Protein AF-A0A2E8WXN9-F1 (afdb_monomer)

pLDDT: mean 93.01, std 8.6, range [53.09, 98.81]

Sequence (218 aa):
MWIVDEKYEKVLYKAIRYTEDDDQKKHPMPYLYMSKAYMGIHNSDDPDLRESFEVDKLKALKNGLKYASKFVKKDKEMEYVPQEQEFIEEIRKETIIAAETEMDNQKYTKAKSYYKYLTSLDKEDPAAYMMFGTVYMTLKARRDADVQWEKAKNLLLDQQARGLTESQLDLLQYAFVKTIETLDQLGDRATAQSWVALGDDFVGGDREYEAVKRSLGL

Solvent-accessible surface area (backbone atoms only — not comparable to full-atom values): 11302 Å² total; per-residue (Å²): 137,37,72,86,71,69,39,29,70,62,45,36,56,51,27,52,57,45,48,71,38,85,74,51,47,57,51,26,64,45,28,41,49,35,14,52,28,23,42,51,56,46,72,48,83,51,65,67,62,40,61,77,57,57,88,41,86,56,48,30,43,53,50,11,46,57,22,39,27,48,16,50,68,40,37,77,84,53,78,53,59,77,78,39,47,69,60,53,50,52,56,44,50,56,41,51,55,52,21,52,55,24,47,77,69,66,37,43,76,60,17,37,53,39,26,51,40,44,36,47,59,36,84,78,46,30,29,31,24,35,41,32,10,39,38,27,42,78,70,71,36,53,72,63,10,51,56,27,36,52,53,15,52,51,41,38,69,74,49,66,69,59,90,62,52,72,68,48,50,54,42,32,51,50,25,53,43,53,40,33,52,52,25,46,78,71,67,39,50,69,61,22,51,56,50,48,67,56,36,54,81,78,47,54,87,37,73,65,45,52,50,55,41,44,77,73,74,97

Radius of gyration: 18.86 Å; Cα contacts (8 Å, |Δi|>4): 258; chains: 1; bounding box: 42×38×58 Å

Mean predicted aligned error: 4.07 Å

Foldseek 3Di:
DCLVVLVLVVLLVVLVVLCVDPVSVLALVSLQSNLSSLVSLLPDPDVVSCVVQPPDSCSSLLSSLVSLLSSVVSPPVVPPLVVCVVVLVVSLLVLLVQLVVCVVVVVLVRSLSSLVSVCSNPVLQLLSLLVNLLSCVVVVNNVSSVVSNVSSVVSCVVCVCPPDDPSSLVSNLVSLLSSLVSCVVVVVLVVSVVSLVSCCSRPNPPPSSVVSVVVSVD

Secondary structure (DSSP, 8-state):
--TTTT-HHHHHHHHHHHHHSTTGGG-SHHHHHHHHHHHHHHH---HHHHHHHTT-TTHHHHHHHHHHHHHHHH-TT-SSGGGGHHHHHHHHHHHHHHHHHHHHTT-HHHHHHHHHHHHHH-TT-HHHHHHHHHHHHHTT-HHHHHHHHHHHHHHHHHHTTTT--HHHHHHHHHHHHHHHHHHHHTT-HHHHHHHHHHHTTTTTT-HHHHHHHHHTT-

Nearest PDB structures (foldseek):
  5dse-assembly2_C  TM=2.744E-01  e=3.097E-02  Homo sapiens
  7n61-assembly1_1E  TM=3.297E-01  e=5.299E-02  Chlamydomonas reinhardtii
  6xr2-assembly1_C  TM=4.058E-01  e=4.347E-01  synthetic construct
  6af0-assembly1_A  TM=2.994E-01  e=3.974E-01  Thermothelomyces thermophilus ATCC 42464
  6xr1-assembly1_A  TM=3.294E-01  e=5.686E-01  synthetic construct

Structure (mmCIF, N/CA/C/O backbone):
data_AF-A0A2E8WXN9-F1
#
_entry.id   AF-A0A2E8WXN9-F1
#
loop_
_atom_site.group_PDB
_atom_site.id
_atom_site.type_symbol
_atom_site.label_atom_id
_atom_site.label_alt_id
_atom_site.label_comp_id
_atom_site.label_asym_id
_atom_site.label_entity_id
_atom_site.label_seq_id
_atom_site.pdbx_PDB_ins_code
_atom_site.Cartn_x
_atom_site.Cartn_y
_atom_site.Cartn_z
_atom_site.occupancy
_atom_site.B_iso_or_equiv
_atom_site.auth_seq_id
_atom_site.auth_comp_id
_atom_site.auth_asym_id
_atom_site.auth_atom_id
_atom_site.pdbx_PDB_model_num
ATOM 1 N N . MET A 1 1 ? 21.046 -4.366 -20.189 1.00 53.75 1 MET A N 1
ATOM 2 C CA . MET A 1 1 ? 21.868 -3.213 -19.777 1.00 53.75 1 MET A CA 1
ATOM 3 C C . MET A 1 1 ? 21.273 -1.952 -20.413 1.00 53.75 1 MET A C 1
ATOM 5 O O . MET A 1 1 ? 21.575 -1.661 -21.555 1.00 53.75 1 MET A O 1
ATOM 9 N N . TRP A 1 2 ? 20.257 -1.363 -19.766 1.00 58.69 2 TRP A N 1
ATOM 10 C CA . TRP A 1 2 ? 19.589 -0.099 -20.163 1.00 58.69 2 TRP A CA 1
ATOM 11 C C . TRP A 1 2 ? 18.996 0.582 -18.920 1.00 58.69 2 TRP A C 1
ATOM 13 O O . TRP A 1 2 ? 19.079 1.793 -18.806 1.00 58.69 2 TRP A O 1
ATOM 23 N N . ILE A 1 3 ? 18.459 -0.211 -17.977 1.00 66.12 3 ILE A N 1
ATOM 24 C CA . ILE A 1 3 ? 18.091 0.251 -16.625 1.00 66.12 3 ILE A CA 1
ATOM 25 C C . ILE A 1 3 ? 19.345 0.690 -15.855 1.00 66.12 3 ILE A C 1
ATOM 27 O O . ILE A 1 3 ? 19.359 1.773 -15.300 1.00 66.12 3 ILE A O 1
ATOM 31 N N . VAL A 1 4 ? 20.415 -0.114 -15.910 1.00 64.31 4 VAL A N 1
ATOM 32 C CA . VAL A 1 4 ? 21.722 0.188 -15.287 1.00 64.31 4 VAL A CA 1
ATOM 33 C C . VAL A 1 4 ? 22.394 1.432 -15.883 1.00 64.31 4 VAL A C 1
ATOM 35 O O . VAL A 1 4 ? 23.147 2.102 -15.197 1.00 64.31 4 VAL A O 1
ATOM 38 N N . ASP A 1 5 ? 22.096 1.760 -17.143 1.00 71.94 5 ASP A N 1
ATOM 39 C CA . ASP A 1 5 ? 22.648 2.949 -17.808 1.00 71.94 5 ASP A CA 1
ATOM 40 C C . ASP A 1 5 ? 21.735 4.179 -17.644 1.00 71.94 5 ASP A C 1
ATOM 42 O O . ASP A 1 5 ? 21.882 5.136 -18.400 1.00 71.94 5 ASP A O 1
ATOM 46 N N . GLU A 1 6 ? 20.721 4.102 -16.772 1.00 75.38 6 GLU A N 1
ATOM 47 C CA . GLU A 1 6 ? 19.735 5.162 -16.491 1.00 75.38 6 GLU A CA 1
ATOM 48 C C . GLU A 1 6 ? 18.948 5.654 -17.719 1.00 75.38 6 GLU A C 1
ATOM 50 O O . GLU A 1 6 ? 18.295 6.694 -17.720 1.00 75.38 6 GLU A O 1
ATOM 55 N N . LYS A 1 7 ? 18.917 4.857 -18.793 1.00 84.56 7 LYS A N 1
ATOM 56 C CA . LYS A 1 7 ? 18.182 5.162 -20.032 1.00 84.56 7 LYS A CA 1
ATOM 57 C C . LYS A 1 7 ? 16.711 4.768 -19.900 1.00 84.56 7 LYS A C 1
ATOM 59 O O . LYS A 1 7 ? 16.190 3.997 -20.717 1.00 84.56 7 LYS A O 1
ATOM 64 N N . TYR A 1 8 ? 16.043 5.270 -18.862 1.00 88.75 8 TYR A N 1
ATOM 65 C CA . TYR A 1 8 ? 14.700 4.853 -18.454 1.00 88.75 8 TYR A CA 1
ATOM 66 C C . TYR A 1 8 ? 13.649 5.077 -19.542 1.00 88.75 8 TYR A C 1
ATOM 68 O O . TYR A 1 8 ? 12.866 4.172 -19.826 1.00 88.75 8 TYR A O 1
ATOM 76 N N . GLU A 1 9 ? 13.683 6.209 -20.243 1.00 86.69 9 GLU A N 1
ATOM 77 C CA . GLU A 1 9 ? 12.761 6.489 -21.352 1.00 86.69 9 GLU A CA 1
ATOM 78 C C . GLU A 1 9 ? 12.859 5.451 -22.473 1.00 86.69 9 GLU A C 1
ATOM 80 O O . GLU A 1 9 ? 11.854 5.012 -23.033 1.00 86.69 9 GLU A O 1
ATOM 85 N N . LYS A 1 10 ? 14.076 4.985 -22.774 1.00 88.75 10 LYS A N 1
ATOM 86 C CA . LYS A 1 10 ? 14.309 3.956 -23.791 1.00 88.75 10 LYS A CA 1
ATOM 87 C C . LYS A 1 10 ? 13.816 2.587 -23.336 1.00 88.75 10 LYS A C 1
ATOM 89 O O . LYS A 1 10 ? 13.328 1.813 -24.166 1.00 88.75 10 LYS A O 1
ATOM 94 N N . VAL A 1 11 ? 13.937 2.283 -22.043 1.00 90.75 11 VAL A N 1
ATOM 95 C CA . VAL A 1 11 ? 13.337 1.083 -21.441 1.00 90.75 11 VAL A CA 1
ATOM 96 C C . VAL A 1 11 ? 11.818 1.155 -21.561 1.00 90.75 11 VAL A C 1
ATOM 98 O O . VAL A 1 11 ? 11.219 0.216 -22.086 1.00 90.75 11 VAL A O 1
ATOM 101 N N . LEU A 1 12 ? 11.214 2.281 -21.167 1.00 92.06 12 LEU A N 1
ATOM 102 C CA . LEU A 1 12 ? 9.774 2.516 -21.267 1.00 92.06 12 LEU A CA 1
ATOM 103 C C . LEU A 1 12 ? 9.286 2.381 -22.708 1.00 92.06 12 LEU A C 1
ATOM 105 O O . LEU A 1 12 ? 8.382 1.591 -22.960 1.00 92.06 12 LEU A O 1
ATOM 109 N N . TYR A 1 13 ? 9.920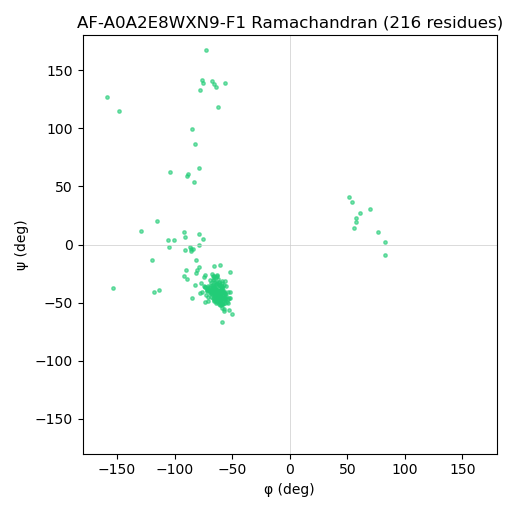 3.061 -23.665 1.00 91.44 13 TYR A N 1
ATOM 110 C CA . TYR A 1 13 ? 9.555 2.994 -25.080 1.00 91.44 13 TYR A CA 1
ATOM 111 C C . TYR A 1 13 ? 9.537 1.552 -25.600 1.00 91.44 13 TYR A C 1
ATOM 113 O O . TYR A 1 13 ? 8.557 1.114 -26.201 1.00 91.44 13 TYR A O 1
ATOM 121 N N . LYS A 1 14 ? 10.597 0.778 -25.336 1.00 92.44 14 LYS A N 1
ATOM 122 C CA . LYS A 1 14 ? 10.661 -0.621 -25.780 1.00 92.44 14 LYS A CA 1
ATOM 123 C C . LYS A 1 14 ? 9.609 -1.481 -25.091 1.00 92.44 14 LYS A C 1
ATOM 125 O O . LYS A 1 14 ? 8.910 -2.227 -25.768 1.00 92.44 14 LYS A O 1
ATOM 130 N N . ALA A 1 15 ? 9.500 -1.389 -23.768 1.00 93.75 15 ALA A N 1
ATOM 131 C CA . ALA A 1 15 ? 8.568 -2.203 -22.998 1.00 93.75 15 ALA A CA 1
ATOM 132 C C . ALA A 1 15 ? 7.106 -1.904 -23.369 1.00 93.75 15 ALA A C 1
ATOM 134 O O . ALA A 1 15 ? 6.320 -2.836 -23.511 1.00 93.75 15 ALA A O 1
ATOM 135 N N . ILE A 1 16 ? 6.759 -0.635 -23.609 1.00 93.06 16 ILE A N 1
ATOM 136 C CA . ILE A 1 16 ? 5.433 -0.231 -24.093 1.00 93.06 16 ILE A CA 1
ATOM 137 C C . ILE A 1 16 ? 5.151 -0.866 -25.453 1.00 93.06 16 ILE A C 1
ATOM 139 O O . ILE A 1 16 ? 4.127 -1.535 -25.580 1.00 93.06 16 ILE A O 1
ATOM 143 N N . ARG A 1 17 ? 6.077 -0.762 -26.418 1.00 93.12 17 ARG A N 1
ATOM 144 C CA . ARG A 1 17 ? 5.914 -1.389 -27.741 1.00 93.12 17 ARG A CA 1
ATOM 145 C C . ARG A 1 17 ? 5.732 -2.902 -27.665 1.00 93.12 17 ARG A C 1
ATOM 147 O O . ARG A 1 17 ? 4.909 -3.446 -28.388 1.00 93.12 17 ARG A O 1
ATOM 154 N N . TYR A 1 18 ? 6.442 -3.582 -26.763 1.00 91.06 18 TYR A N 1
ATOM 155 C CA . TYR A 1 18 ? 6.201 -5.008 -26.521 1.00 91.06 18 TYR A CA 1
ATOM 156 C C . TYR A 1 18 ? 4.779 -5.281 -26.023 1.00 91.06 18 TYR A C 1
ATOM 158 O O . TYR A 1 18 ? 4.216 -6.316 -26.338 1.00 91.06 18 TYR A O 1
ATOM 166 N N . THR A 1 19 ? 4.165 -4.372 -25.267 1.00 92.38 19 THR A N 1
ATOM 167 C CA . THR A 1 19 ? 2.785 -4.560 -24.790 1.00 92.38 19 THR A CA 1
ATOM 168 C C . THR A 1 19 ? 1.694 -4.119 -25.763 1.00 92.38 19 THR A C 1
ATOM 170 O O . THR A 1 19 ? 0.518 -4.307 -25.452 1.00 92.38 19 THR A O 1
ATOM 173 N N . GLU A 1 20 ? 2.056 -3.537 -26.907 1.00 91.31 20 GLU A N 1
ATOM 174 C CA . GLU A 1 20 ? 1.122 -3.239 -28.002 1.00 91.31 20 GLU A CA 1
ATOM 175 C C . GLU A 1 20 ? 0.837 -4.478 -28.863 1.00 91.31 20 GLU A C 1
ATOM 177 O O . GLU A 1 20 ? -0.208 -4.552 -29.502 1.00 91.31 20 GLU A O 1
ATOM 182 N N . ASP A 1 21 ? 1.732 -5.466 -28.837 1.00 91.31 21 ASP A N 1
ATOM 183 C CA . ASP A 1 21 ? 1.550 -6.761 -29.486 1.00 91.31 21 ASP A CA 1
ATOM 184 C C . ASP A 1 21 ? 0.624 -7.674 -28.654 1.00 91.31 21 ASP A C 1
ATOM 186 O O . ASP A 1 21 ? 0.758 -7.795 -27.431 1.00 91.31 21 ASP A O 1
ATOM 190 N N . ASP A 1 22 ? -0.350 -8.308 -29.312 1.00 86.19 22 ASP A N 1
ATOM 191 C CA . ASP A 1 22 ? -1.428 -9.057 -28.657 1.00 86.19 22 ASP A CA 1
ATOM 192 C C . ASP A 1 22 ? -0.972 -10.320 -27.917 1.00 86.19 22 ASP A C 1
ATOM 194 O O . ASP A 1 22 ? -1.611 -10.714 -26.925 1.00 86.19 22 ASP A O 1
ATOM 198 N N . ASP A 1 23 ? 0.128 -10.923 -28.356 1.00 83.56 23 ASP A N 1
ATOM 199 C CA . ASP A 1 23 ? 0.714 -12.096 -27.718 1.00 83.56 23 ASP A CA 1
ATOM 200 C C . ASP A 1 23 ? 1.618 -11.657 -26.567 1.00 83.56 23 ASP A C 1
ATOM 202 O O . ASP A 1 23 ? 1.495 -12.133 -25.431 1.00 83.56 23 ASP A O 1
ATOM 206 N N . GLN A 1 24 ? 2.458 -10.656 -26.821 1.00 87.44 24 GLN A N 1
ATOM 207 C CA . GLN A 1 24 ? 3.451 -10.181 -25.861 1.00 87.44 24 GLN A CA 1
ATOM 208 C C . GLN A 1 24 ? 2.840 -9.371 -24.712 1.00 87.44 24 GLN A C 1
ATOM 210 O O . GLN A 1 24 ? 3.355 -9.402 -23.591 1.00 87.44 24 GLN A O 1
ATOM 215 N N . LYS A 1 25 ? 1.677 -8.729 -24.902 1.00 91.81 25 LYS A N 1
ATOM 216 C CA . LYS A 1 25 ? 0.972 -8.023 -23.817 1.00 91.81 25 LYS A CA 1
ATOM 217 C C . LYS A 1 25 ? 0.568 -8.940 -22.670 1.00 91.81 25 LYS A C 1
ATOM 219 O O . LYS A 1 25 ? 0.208 -8.445 -21.603 1.00 91.81 25 LYS A O 1
ATOM 224 N N . LYS A 1 26 ? 0.527 -10.263 -22.854 1.00 93.25 26 LYS A N 1
ATOM 225 C CA . LYS A 1 26 ? 0.210 -11.206 -21.770 1.00 93.25 26 LYS A CA 1
ATOM 226 C C . LYS A 1 26 ? 1.426 -11.507 -20.897 1.00 93.25 26 LYS A C 1
ATOM 228 O O . LYS A 1 26 ? 1.224 -11.803 -19.724 1.00 93.25 26 LYS A O 1
ATOM 233 N N . HIS A 1 27 ? 2.635 -11.352 -21.433 1.00 95.56 27 HIS A N 1
ATOM 234 C CA . HIS A 1 27 ? 3.877 -11.643 -20.731 1.00 95.56 27 HIS A CA 1
ATOM 235 C C . HIS A 1 27 ? 4.093 -10.676 -19.546 1.00 95.56 27 HIS A C 1
ATOM 237 O O . HIS A 1 27 ? 3.846 -9.475 -19.693 1.00 95.56 27 HIS A O 1
ATOM 243 N N . PRO A 1 28 ? 4.551 -11.148 -18.372 1.00 97.06 28 PRO A N 1
ATOM 244 C CA . PRO A 1 28 ? 4.751 -10.298 -17.193 1.00 97.06 28 PRO A CA 1
ATOM 245 C C . PRO A 1 28 ? 5.953 -9.343 -17.316 1.00 97.06 28 PRO A C 1
ATOM 247 O O . PRO A 1 28 ? 5.845 -8.171 -16.954 1.00 97.06 28 PRO A O 1
ATOM 250 N N . MET A 1 29 ? 7.076 -9.801 -17.880 1.00 96.00 29 MET A N 1
ATOM 251 C CA . MET A 1 29 ? 8.350 -9.054 -17.905 1.00 96.00 29 MET A CA 1
ATOM 252 C C . MET A 1 29 ? 8.310 -7.623 -18.477 1.00 96.00 29 MET A C 1
ATOM 254 O O . MET A 1 29 ? 8.922 -6.742 -17.871 1.00 96.00 29 MET A O 1
ATOM 258 N N . PRO A 1 30 ? 7.592 -7.311 -19.577 1.00 96.69 30 PRO A N 1
ATOM 259 C CA . PRO A 1 30 ? 7.475 -5.925 -20.036 1.00 96.69 30 PRO A CA 1
ATOM 260 C C . PRO A 1 30 ? 6.936 -4.977 -18.954 1.00 96.69 30 PRO A C 1
ATOM 262 O O . PRO A 1 30 ? 7.385 -3.839 -18.841 1.00 96.69 30 PRO A O 1
ATOM 265 N N . TYR A 1 31 ? 6.011 -5.449 -18.115 1.00 97.75 31 TYR A N 1
ATOM 266 C CA . TYR A 1 31 ? 5.441 -4.661 -17.023 1.00 97.75 31 TYR A CA 1
ATOM 267 C C . TYR A 1 31 ? 6.417 -4.486 -15.861 1.00 97.75 31 TYR A C 1
ATOM 269 O O . TYR A 1 31 ? 6.486 -3.395 -15.301 1.00 97.75 31 TYR A O 1
ATOM 277 N N . LEU A 1 32 ? 7.226 -5.503 -15.555 1.00 97.75 32 LEU A N 1
ATOM 278 C CA . LEU A 1 32 ? 8.320 -5.371 -14.594 1.00 97.75 32 LEU A CA 1
ATOM 279 C C . LEU A 1 32 ? 9.318 -4.298 -15.042 1.00 97.75 32 LEU A C 1
ATOM 281 O O . LEU A 1 32 ? 9.654 -3.409 -14.265 1.00 97.75 32 LEU A O 1
ATOM 285 N N . TYR A 1 33 ? 9.744 -4.331 -16.308 1.00 96.75 33 TYR A N 1
ATOM 286 C CA . TYR A 1 33 ? 10.685 -3.342 -16.837 1.00 96.75 33 TYR A CA 1
ATOM 287 C C . TYR A 1 33 ? 10.115 -1.927 -16.841 1.00 96.75 33 TYR A C 1
ATOM 289 O O . TYR A 1 33 ? 10.839 -0.987 -16.517 1.00 96.75 33 TYR A O 1
ATOM 297 N N . MET A 1 34 ? 8.825 -1.764 -17.152 1.00 96.69 34 MET A N 1
ATOM 298 C CA . MET A 1 34 ? 8.161 -0.470 -16.992 1.00 96.69 34 MET A CA 1
ATOM 299 C C . MET A 1 34 ? 8.176 -0.017 -15.533 1.00 96.69 34 MET A C 1
ATOM 301 O O . MET A 1 34 ? 8.513 1.130 -15.262 1.00 96.69 34 MET A O 1
ATOM 305 N N . SER A 1 35 ? 7.857 -0.914 -14.598 1.00 97.44 35 SER A N 1
ATOM 306 C CA . SER A 1 35 ? 7.856 -0.603 -13.170 1.00 97.44 35 SER A CA 1
ATOM 307 C C . SER A 1 35 ? 9.230 -0.150 -12.676 1.00 97.44 35 SER A C 1
ATOM 309 O O . SER A 1 35 ? 9.339 0.918 -12.079 1.00 97.44 35 SER A O 1
ATOM 311 N N . LYS A 1 36 ? 10.281 -0.917 -12.991 1.00 96.31 36 LYS A N 1
ATOM 312 C CA . LYS A 1 36 ? 11.673 -0.599 -12.640 1.00 96.31 36 LYS A CA 1
ATOM 313 C C . LYS A 1 36 ? 12.138 0.717 -13.263 1.00 96.31 36 LYS A C 1
ATOM 315 O O . LYS A 1 36 ? 12.806 1.495 -12.599 1.00 96.31 36 LYS A O 1
ATOM 320 N N . ALA A 1 37 ? 11.757 1.004 -14.510 1.00 94.12 37 ALA A N 1
ATOM 321 C CA . ALA A 1 37 ? 12.098 2.275 -15.146 1.00 94.12 37 ALA A CA 1
ATOM 322 C C . ALA A 1 37 ? 11.418 3.470 -14.461 1.00 94.12 37 ALA A C 1
ATOM 324 O O . ALA A 1 37 ? 12.061 4.490 -14.245 1.00 94.12 37 ALA A O 1
ATOM 325 N N . TYR A 1 38 ? 10.145 3.346 -14.074 1.00 93.81 38 TYR A N 1
ATOM 326 C CA . TYR A 1 38 ? 9.469 4.398 -13.311 1.00 93.81 38 TYR A CA 1
ATOM 327 C C . TYR A 1 38 ? 10.020 4.564 -11.892 1.00 93.81 38 TYR A C 1
ATOM 329 O O . TYR A 1 38 ? 10.051 5.692 -11.412 1.00 93.81 38 TYR A O 1
ATOM 337 N N . MET A 1 39 ? 10.468 3.486 -11.243 1.00 93.25 39 MET A N 1
ATOM 338 C CA . MET A 1 39 ? 11.181 3.568 -9.962 1.00 93.25 39 MET A CA 1
ATOM 339 C C . MET A 1 39 ? 12.535 4.262 -10.116 1.00 93.25 39 MET A C 1
ATOM 341 O O . MET A 1 39 ? 12.837 5.177 -9.364 1.00 93.25 39 MET A O 1
ATOM 345 N N . GLY A 1 40 ? 13.296 3.929 -11.159 1.00 91.44 40 GLY A N 1
ATOM 346 C CA . GLY A 1 40 ? 14.534 4.636 -11.483 1.00 91.44 40 GLY A CA 1
ATOM 347 C C . GLY A 1 40 ? 14.318 6.133 -11.726 1.00 91.44 40 GLY A C 1
ATOM 348 O O . GLY A 1 40 ? 15.075 6.947 -11.215 1.00 91.44 40 GLY A O 1
ATOM 349 N N . ILE A 1 41 ? 13.241 6.513 -12.425 1.00 90.00 41 ILE A N 1
ATOM 350 C CA . ILE A 1 41 ? 12.848 7.925 -12.592 1.00 90.00 41 ILE A CA 1
ATOM 351 C C . ILE A 1 41 ? 12.455 8.555 -11.250 1.00 90.00 41 ILE A C 1
ATOM 353 O O . ILE A 1 41 ? 12.839 9.686 -10.976 1.00 90.00 41 ILE A O 1
ATOM 357 N N . HIS A 1 42 ? 11.691 7.845 -10.416 1.00 90.00 42 HIS A N 1
ATOM 358 C CA . HIS A 1 42 ? 11.275 8.331 -9.098 1.00 90.00 42 HIS A CA 1
ATOM 359 C C . HIS A 1 42 ? 12.472 8.638 -8.188 1.00 90.00 42 HIS A C 1
ATOM 361 O O . HIS A 1 42 ? 12.470 9.671 -7.521 1.00 90.00 42 HIS A O 1
ATOM 367 N N . ASN A 1 43 ? 13.491 7.780 -8.230 1.00 88.50 43 ASN A N 1
ATOM 368 C CA . ASN A 1 43 ? 14.699 7.885 -7.415 1.00 88.50 43 ASN A CA 1
ATOM 369 C C . ASN A 1 43 ? 15.774 8.787 -8.049 1.00 88.50 43 ASN A C 1
ATOM 371 O O . ASN A 1 43 ? 16.807 9.031 -7.431 1.00 88.50 43 ASN A O 1
ATOM 375 N N . SER A 1 44 ? 15.567 9.268 -9.280 1.00 86.00 44 SER A N 1
ATOM 376 C CA . SER A 1 44 ? 16.569 10.053 -10.000 1.00 86.00 44 SER A CA 1
ATOM 377 C C . SER A 1 44 ? 16.657 11.493 -9.488 1.00 86.00 44 SER A C 1
ATOM 379 O O . SER A 1 44 ? 15.650 12.151 -9.193 1.00 86.00 44 SER A O 1
ATOM 381 N N . ASP A 1 45 ? 17.891 11.997 -9.440 1.00 82.81 45 ASP A N 1
ATOM 382 C CA . ASP A 1 45 ? 18.203 13.408 -9.220 1.00 82.81 45 ASP A CA 1
ATOM 383 C C . ASP A 1 45 ? 18.316 14.238 -10.508 1.00 82.81 45 ASP A C 1
ATOM 385 O O . ASP A 1 45 ? 18.456 15.460 -10.426 1.00 82.81 45 ASP A O 1
ATOM 389 N N . ASP A 1 46 ? 18.219 13.600 -11.679 1.00 82.94 46 ASP A N 1
ATOM 390 C CA . ASP A 1 46 ? 18.364 14.236 -12.990 1.00 82.94 46 ASP A CA 1
ATOM 391 C C . ASP A 1 46 ? 17.270 15.305 -13.213 1.00 82.94 46 ASP A C 1
ATOM 393 O O . ASP A 1 46 ? 16.081 14.965 -13.227 1.00 82.94 46 ASP A O 1
ATOM 397 N N . PRO A 1 47 ? 17.641 16.591 -13.389 1.00 79.19 47 PRO A N 1
ATOM 398 C CA . PRO A 1 47 ? 16.699 17.681 -13.626 1.00 79.19 47 PRO A CA 1
ATOM 399 C C . PRO A 1 47 ? 15.826 17.501 -14.871 1.00 79.19 47 PRO A C 1
ATOM 401 O O . PRO A 1 47 ? 14.669 17.907 -14.836 1.00 79.19 47 PRO A O 1
ATOM 404 N N . ASP A 1 48 ? 16.333 16.876 -15.934 1.00 80.06 48 ASP A N 1
ATOM 405 C CA . ASP A 1 48 ? 15.597 16.700 -17.190 1.00 80.06 48 ASP A CA 1
ATOM 406 C C . ASP A 1 48 ? 14.556 15.582 -17.046 1.00 80.06 48 ASP A C 1
ATOM 408 O O . ASP A 1 48 ? 13.412 15.714 -17.493 1.00 80.06 48 ASP A O 1
ATOM 412 N N . LEU A 1 49 ? 14.913 14.480 -16.373 1.00 77.50 49 LEU A N 1
ATOM 413 C CA . LEU A 1 49 ? 13.956 13.419 -16.021 1.00 77.50 49 LEU A CA 1
ATOM 414 C C . LEU A 1 49 ? 12.928 13.911 -15.012 1.00 77.50 49 LEU A C 1
ATOM 416 O O . LEU A 1 49 ? 11.758 13.537 -15.085 1.00 77.50 49 LEU A O 1
ATOM 420 N N . ARG A 1 50 ? 13.360 14.763 -14.086 1.00 73.44 50 ARG A N 1
ATOM 421 C CA . ARG A 1 50 ? 12.466 15.485 -13.200 1.00 73.44 50 ARG A CA 1
ATOM 422 C C . ARG A 1 50 ? 11.514 16.315 -14.035 1.00 73.44 50 ARG A C 1
ATOM 424 O O . ARG A 1 50 ? 10.372 15.907 -14.115 1.00 73.44 50 ARG A O 1
ATOM 431 N N . GLU A 1 51 ? 11.942 17.334 -14.762 1.00 75.44 51 GLU A N 1
ATOM 432 C CA . GLU A 1 51 ? 11.059 18.208 -15.547 1.00 75.44 51 GLU A CA 1
ATOM 433 C C . GLU A 1 51 ? 10.110 17.434 -16.488 1.00 75.44 51 GLU A C 1
ATOM 435 O O . GLU A 1 51 ? 8.900 17.677 -16.514 1.00 75.44 51 GLU A O 1
ATOM 440 N N . SER A 1 52 ? 10.622 16.443 -17.222 1.00 71.62 52 SER A N 1
ATOM 441 C CA . SER A 1 52 ? 9.831 15.660 -18.184 1.00 71.62 52 SER A CA 1
ATOM 442 C C . SER A 1 52 ? 8.789 14.737 -17.535 1.00 71.62 52 SER A C 1
ATOM 444 O O . SER A 1 52 ? 7.717 14.505 -18.113 1.00 71.62 52 SER A O 1
ATOM 446 N N . PHE A 1 53 ? 9.047 14.234 -16.323 1.00 69.62 53 PHE A N 1
ATOM 447 C CA . PHE A 1 53 ? 8.111 13.400 -15.560 1.00 69.62 53 PHE A CA 1
ATOM 448 C C . PHE A 1 53 ? 7.438 14.153 -14.379 1.00 69.62 53 PHE A C 1
ATOM 450 O O . PHE A 1 53 ? 6.523 13.605 -13.744 1.00 69.62 53 PHE A O 1
ATOM 457 N N . GLU A 1 54 ? 7.789 15.426 -14.146 1.00 57.12 54 GLU A N 1
ATOM 458 C CA . GLU A 1 54 ? 7.350 16.341 -13.077 1.00 57.12 54 GLU A CA 1
ATOM 459 C C . GLU A 1 54 ? 6.009 16.997 -13.401 1.00 57.12 54 GLU A C 1
ATOM 461 O O . GLU A 1 54 ? 5.895 18.138 -13.838 1.00 57.12 54 GLU A O 1
ATOM 466 N N . VAL A 1 55 ? 4.931 16.301 -13.052 1.00 53.09 55 VAL A N 1
ATOM 467 C CA . VAL A 1 55 ? 3.696 17.016 -12.666 1.00 53.09 55 VAL A CA 1
ATOM 468 C C . VAL A 1 55 ? 3.272 16.673 -11.229 1.00 53.09 55 VAL A C 1
ATOM 470 O O . VAL A 1 55 ? 2.462 17.368 -10.630 1.00 53.09 55 VAL A O 1
ATOM 473 N N . ASP A 1 56 ? 3.850 15.629 -10.629 1.00 58.12 56 ASP A N 1
ATOM 474 C CA . ASP A 1 56 ? 3.703 15.26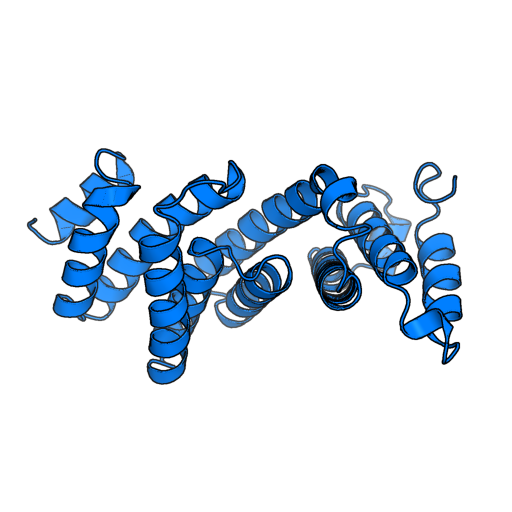5 -9.215 1.00 58.12 56 ASP A CA 1
ATOM 475 C C . ASP A 1 56 ? 4.917 14.378 -8.882 1.00 58.12 56 ASP A C 1
ATOM 477 O O . ASP A 1 56 ? 5.150 13.409 -9.609 1.00 58.12 56 ASP A O 1
ATOM 481 N N . LYS A 1 57 ? 5.702 14.685 -7.835 1.00 62.22 57 LYS A N 1
ATOM 482 C CA . LYS A 1 57 ? 6.891 13.892 -7.430 1.00 62.22 57 LYS A CA 1
ATOM 483 C C . LYS A 1 57 ? 6.577 12.399 -7.274 1.00 62.22 57 LYS A C 1
ATOM 485 O O . LYS A 1 57 ? 7.445 11.548 -7.438 1.00 62.22 57 LYS A O 1
ATOM 490 N N . LEU A 1 58 ? 5.309 12.071 -7.025 1.00 81.88 58 LEU A N 1
ATOM 491 C CA . LEU A 1 58 ? 4.840 10.702 -6.858 1.00 81.88 58 LEU A CA 1
ATOM 492 C C . LEU A 1 58 ? 4.150 10.119 -8.105 1.00 81.88 58 LEU A C 1
ATOM 494 O O . LEU A 1 58 ? 3.641 8.996 -8.066 1.00 81.88 58 LEU A O 1
ATOM 498 N N . LYS A 1 59 ? 4.100 10.846 -9.229 1.00 87.00 59 LYS A N 1
ATOM 499 C CA . LYS A 1 59 ? 3.531 10.353 -10.497 1.00 87.00 59 LYS A CA 1
ATOM 500 C C . LYS A 1 59 ? 4.336 9.178 -11.040 1.00 87.00 59 LYS A C 1
ATOM 502 O O . LYS A 1 59 ? 3.737 8.200 -11.490 1.00 87.00 59 LYS A O 1
ATOM 507 N N . ALA A 1 60 ? 5.665 9.271 -10.980 1.00 90.88 60 ALA A N 1
ATOM 508 C CA . ALA A 1 60 ? 6.564 8.190 -11.361 1.00 90.88 60 ALA A CA 1
ATOM 509 C C . ALA A 1 60 ? 6.303 6.950 -10.494 1.00 90.88 60 ALA A C 1
ATOM 511 O O . ALA A 1 60 ? 5.936 5.914 -11.043 1.00 90.88 60 ALA A O 1
ATOM 512 N N . LEU A 1 61 ? 6.301 7.092 -9.162 1.00 93.62 61 LEU A N 1
ATOM 513 C CA . LEU A 1 61 ? 5.955 6.009 -8.233 1.00 93.62 61 LEU A CA 1
ATOM 514 C C . LEU A 1 61 ? 4.587 5.376 -8.541 1.00 93.62 61 LEU A C 1
ATOM 516 O O . LEU A 1 61 ? 4.475 4.158 -8.659 1.00 93.62 61 LEU A O 1
ATOM 520 N N . LYS A 1 62 ? 3.532 6.176 -8.762 1.00 93.94 62 LYS A N 1
ATOM 521 C CA . LYS A 1 62 ? 2.198 5.647 -9.118 1.00 93.94 62 LYS A CA 1
ATOM 522 C C . LYS A 1 62 ? 2.194 4.873 -10.434 1.00 93.94 62 LYS A C 1
ATOM 524 O O . LYS A 1 62 ? 1.469 3.883 -10.557 1.00 93.94 62 LYS A O 1
ATOM 529 N N . ASN A 1 63 ? 2.958 5.319 -11.428 1.00 94.62 63 ASN A N 1
ATOM 530 C CA . ASN A 1 63 ? 3.123 4.570 -12.669 1.00 94.62 63 ASN A CA 1
ATOM 531 C C . ASN A 1 63 ? 3.911 3.280 -12.432 1.00 94.62 63 ASN A C 1
ATOM 533 O O . ASN A 1 63 ? 3.490 2.239 -12.934 1.00 94.62 63 ASN A O 1
ATOM 537 N N . GLY A 1 64 ? 4.969 3.327 -11.618 1.00 96.12 64 GLY A N 1
ATOM 538 C CA . GLY A 1 64 ? 5.685 2.153 -11.124 1.00 96.12 64 GLY A CA 1
ATOM 539 C C . GLY A 1 64 ? 4.713 1.130 -10.545 1.00 96.12 64 GLY A C 1
ATOM 540 O O . GLY A 1 64 ? 4.530 0.058 -11.111 1.00 96.12 64 GLY A O 1
ATOM 541 N N . LEU A 1 65 ? 3.947 1.517 -9.526 1.00 97.62 65 LEU A N 1
ATOM 542 C CA . LEU A 1 65 ? 2.962 0.664 -8.854 1.00 97.62 65 LEU A CA 1
ATOM 543 C C . LEU A 1 65 ? 1.913 0.067 -9.790 1.00 97.62 65 LEU A C 1
ATOM 545 O O . LEU A 1 65 ? 1.579 -1.118 -9.694 1.00 97.62 65 LEU A O 1
ATOM 549 N N . LYS A 1 66 ? 1.401 0.869 -10.728 1.00 97.25 66 LYS A N 1
ATOM 550 C CA . LYS A 1 66 ? 0.472 0.398 -11.761 1.00 97.25 66 LYS A CA 1
ATOM 551 C C . LYS A 1 66 ? 1.079 -0.748 -12.567 1.00 97.25 66 LYS A C 1
ATOM 553 O O . LYS A 1 66 ? 0.365 -1.697 -12.903 1.00 97.25 66 LYS A O 1
ATOM 558 N N . TYR A 1 67 ? 2.355 -0.650 -12.923 1.00 98.12 67 TYR A N 1
ATOM 559 C CA . TYR A 1 67 ? 3.037 -1.661 -13.719 1.00 98.12 67 TYR A CA 1
ATOM 560 C C . TYR A 1 67 ? 3.536 -2.842 -12.876 1.00 98.12 67 TYR A C 1
ATOM 562 O O . TYR A 1 67 ? 3.360 -3.971 -13.329 1.00 98.12 67 TYR A O 1
ATOM 570 N N . ALA A 1 68 ? 3.976 -2.635 -11.631 1.00 98.50 68 ALA A N 1
ATOM 571 C CA . ALA A 1 68 ? 4.227 -3.710 -10.664 1.00 98.50 68 ALA A CA 1
ATOM 572 C C . ALA A 1 68 ? 2.971 -4.566 -10.431 1.00 98.50 68 ALA A C 1
ATOM 574 O O . ALA A 1 68 ? 3.004 -5.786 -10.564 1.00 98.50 68 ALA A O 1
ATOM 575 N N . SER A 1 69 ? 1.815 -3.931 -10.219 1.00 97.94 69 SER A N 1
ATOM 576 C CA . SER A 1 69 ? 0.535 -4.639 -10.053 1.00 97.94 69 SER A CA 1
ATOM 577 C C . SER A 1 69 ? 0.158 -5.459 -11.293 1.00 97.94 69 SER A C 1
ATOM 579 O O . SER A 1 69 ? -0.440 -6.530 -11.196 1.00 97.94 69 SER A O 1
ATOM 581 N N . LYS A 1 70 ? 0.484 -4.965 -12.497 1.00 97.62 70 LYS A N 1
ATOM 582 C CA . LYS A 1 70 ? 0.272 -5.717 -13.743 1.00 97.62 70 LYS A CA 1
ATOM 583 C C . LYS A 1 70 ? 1.250 -6.876 -13.886 1.00 97.62 70 LYS A C 1
ATOM 585 O O . LYS A 1 70 ? 0.824 -7.914 -14.381 1.00 97.62 70 LYS A O 1
ATOM 590 N N . PHE A 1 71 ? 2.506 -6.684 -13.492 1.00 98.19 71 PHE A N 1
ATOM 591 C CA . PHE A 1 71 ? 3.529 -7.723 -13.458 1.00 98.19 71 PHE A CA 1
ATOM 592 C C . PHE A 1 71 ? 3.065 -8.891 -12.583 1.00 98.19 71 PHE A C 1
ATOM 594 O O . PHE A 1 71 ? 2.849 -9.977 -13.119 1.00 98.19 71 PHE A O 1
ATOM 601 N N . VAL A 1 72 ? 2.743 -8.627 -11.311 1.00 97.88 72 VAL A N 1
ATOM 602 C CA . VAL A 1 72 ? 2.230 -9.639 -10.370 1.00 97.88 72 VAL A CA 1
ATOM 603 C C . VAL A 1 72 ? 0.970 -10.317 -10.910 1.00 97.88 72 VAL A C 1
ATOM 605 O O . VAL A 1 72 ? 0.857 -11.536 -10.923 1.00 97.88 72 VAL A O 1
ATOM 608 N N . LYS A 1 73 ? 0.015 -9.548 -11.450 1.00 96.88 73 LYS A N 1
ATOM 609 C CA . LYS A 1 73 ? -1.226 -10.113 -12.011 1.00 96.88 73 LYS A CA 1
ATOM 610 C C . LYS A 1 73 ? -0.997 -11.049 -13.208 1.00 96.88 73 LYS A C 1
ATOM 612 O O . LYS A 1 73 ? -1.856 -11.890 -13.491 1.00 96.88 73 LYS A O 1
ATOM 617 N N . LYS A 1 74 ? 0.063 -10.831 -13.984 1.00 96.50 74 LYS A N 1
ATOM 618 C CA . LYS A 1 74 ? 0.340 -11.579 -15.219 1.00 96.50 74 LYS A CA 1
ATOM 619 C C . LYS A 1 74 ? 1.224 -12.786 -14.986 1.00 96.50 74 LYS A C 1
ATOM 621 O O . LYS A 1 74 ? 1.085 -13.750 -15.732 1.00 96.50 74 LYS A O 1
ATOM 626 N N . ASP A 1 75 ? 2.058 -12.748 -13.959 1.00 96.88 75 ASP A N 1
ATOM 627 C CA . ASP A 1 75 ? 2.875 -13.877 -13.543 1.00 96.88 75 ASP A CA 1
ATOM 628 C C . ASP A 1 75 ? 2.060 -14.891 -12.728 1.00 96.88 75 ASP A C 1
ATOM 630 O O . ASP A 1 75 ? 2.230 -15.060 -11.526 1.00 96.88 75 ASP A O 1
ATOM 634 N N . LYS A 1 76 ? 1.088 -15.527 -13.387 1.00 94.50 76 LYS A N 1
ATOM 635 C CA . LYS A 1 76 ? 0.131 -16.424 -12.722 1.00 94.50 76 LYS A CA 1
ATOM 636 C C . LYS A 1 76 ? 0.775 -17.687 -12.159 1.00 94.50 76 LYS A C 1
ATOM 638 O O . LYS A 1 76 ? 0.284 -18.207 -11.166 1.00 94.50 76 LYS A O 1
ATOM 643 N N . GLU A 1 77 ? 1.840 -18.153 -12.802 1.00 94.81 77 GLU A N 1
ATOM 644 C CA . GLU A 1 77 ? 2.562 -19.370 -12.425 1.00 94.81 77 GLU A CA 1
ATOM 645 C C . GLU A 1 77 ? 3.708 -19.082 -11.440 1.00 94.81 77 GLU A C 1
ATOM 647 O O . GLU A 1 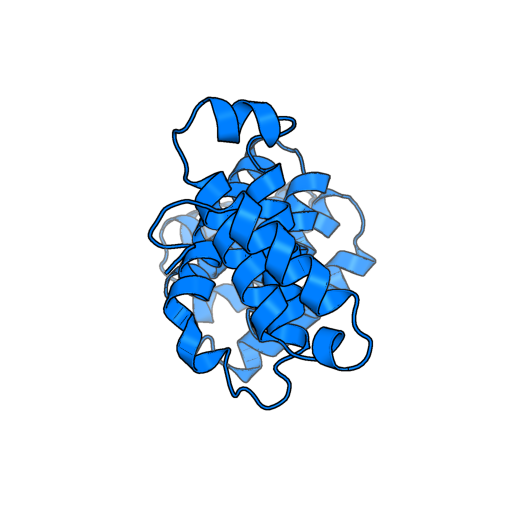77 ? 4.465 -19.990 -11.110 1.00 94.81 77 GLU A O 1
ATOM 652 N N . MET A 1 78 ? 3.832 -17.833 -10.958 1.00 93.69 78 MET A N 1
ATOM 653 C CA . MET A 1 78 ? 4.881 -17.393 -10.029 1.00 93.69 78 MET A CA 1
ATOM 654 C C . MET A 1 78 ? 6.296 -17.700 -10.544 1.00 93.69 78 MET A C 1
ATOM 656 O O . MET A 1 78 ? 7.189 -18.057 -9.776 1.00 93.69 78 MET A O 1
ATOM 660 N N . GLU A 1 79 ? 6.511 -17.574 -11.854 1.00 96.75 79 GLU A N 1
ATOM 661 C CA . GLU A 1 79 ? 7.802 -17.854 -12.480 1.00 96.75 79 GLU A CA 1
ATOM 662 C C . GLU A 1 79 ? 8.806 -16.732 -12.182 1.00 96.75 79 GLU A C 1
ATOM 664 O O . GLU A 1 79 ? 9.987 -17.000 -11.971 1.00 96.75 79 GLU A O 1
ATOM 669 N N . TYR A 1 80 ? 8.347 -15.478 -12.114 1.00 97.25 80 TYR A N 1
ATOM 670 C CA . TYR A 1 80 ? 9.195 -14.284 -12.060 1.00 97.25 80 TYR A CA 1
ATOM 671 C C . TYR A 1 80 ? 9.104 -13.523 -10.731 1.00 97.25 80 TYR A C 1
ATOM 673 O O . TYR A 1 80 ? 10.119 -13.043 -10.236 1.00 97.25 80 TYR A O 1
ATOM 681 N N . VAL A 1 81 ? 7.918 -13.399 -10.131 1.00 96.69 81 VAL A N 1
ATOM 682 C CA . VAL A 1 81 ? 7.683 -12.637 -8.892 1.00 96.69 81 VAL A CA 1
ATOM 683 C C . VAL A 1 81 ? 8.585 -13.104 -7.741 1.00 96.69 81 VAL A C 1
ATOM 685 O O . VAL A 1 81 ? 9.176 -12.239 -7.090 1.00 96.69 81 VAL A O 1
ATOM 688 N N . PRO 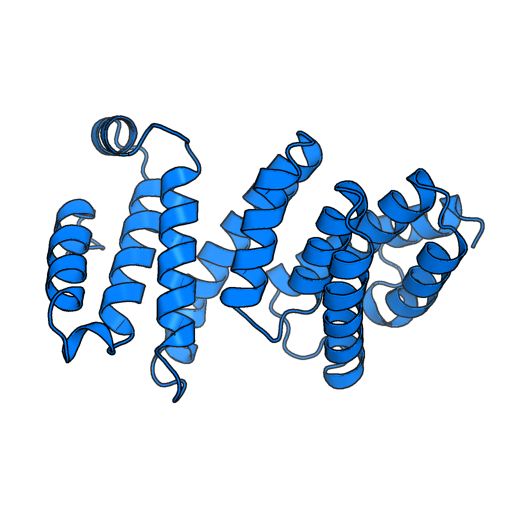A 1 82 ? 8.785 -14.414 -7.483 1.00 95.62 82 PRO A N 1
ATOM 689 C CA . PRO A 1 82 ? 9.707 -14.866 -6.436 1.00 95.62 82 PRO A CA 1
ATOM 690 C C . PRO A 1 82 ? 11.171 -14.474 -6.677 1.00 95.62 82 PRO A C 1
ATOM 692 O O . PRO A 1 82 ? 11.931 -14.335 -5.725 1.00 95.62 82 PRO A O 1
ATOM 695 N N . GLN A 1 83 ? 11.575 -14.278 -7.934 1.00 97.12 83 GLN A N 1
ATOM 696 C CA . GLN A 1 83 ? 12.941 -13.870 -8.286 1.00 97.12 83 GLN A CA 1
ATOM 697 C C . GLN A 1 83 ? 13.160 -12.359 -8.129 1.00 97.12 83 GLN A C 1
ATOM 699 O O . GLN A 1 83 ? 14.291 -11.889 -8.142 1.00 97.12 83 GLN A O 1
ATOM 704 N N . GLU A 1 84 ? 12.077 -11.597 -7.985 1.00 97.31 84 GLU A N 1
ATOM 705 C CA . GLU A 1 84 ? 12.072 -10.134 -7.998 1.00 97.31 84 GLU A CA 1
ATOM 706 C C . GLU A 1 84 ? 11.654 -9.545 -6.643 1.00 97.31 84 GLU A C 1
ATOM 708 O O . GLU A 1 84 ? 11.242 -8.389 -6.563 1.00 97.31 84 GLU A O 1
ATOM 713 N N . GLN A 1 85 ? 11.766 -10.329 -5.563 1.00 94.94 85 GLN A N 1
ATOM 714 C CA . GLN A 1 85 ? 11.348 -9.926 -4.215 1.00 94.94 85 GLN A CA 1
ATOM 715 C C . GLN A 1 85 ? 12.068 -8.674 -3.710 1.00 94.94 85 GLN A C 1
ATOM 717 O O . GLN A 1 85 ? 11.430 -7.836 -3.088 1.00 94.94 85 GLN A O 1
ATOM 722 N N . GLU A 1 86 ? 13.353 -8.497 -4.029 1.00 96.19 86 GLU A N 1
ATOM 723 C CA . GLU A 1 86 ? 14.100 -7.285 -3.665 1.00 96.19 86 GLU A CA 1
ATOM 724 C C . GLU A 1 86 ? 13.457 -6.026 -4.264 1.00 96.19 86 GLU A C 1
ATOM 726 O O . GLU A 1 86 ? 13.199 -5.055 -3.558 1.00 96.19 86 GLU A O 1
ATOM 731 N N . PHE A 1 87 ? 13.100 -6.073 -5.551 1.00 97.25 87 PHE A N 1
ATOM 732 C CA . PHE A 1 87 ? 12.415 -4.968 -6.215 1.00 97.25 87 PHE A CA 1
ATOM 733 C C . PHE A 1 87 ? 10.993 -4.752 -5.677 1.00 97.25 87 PHE A C 1
ATOM 735 O O . PHE A 1 87 ? 10.543 -3.614 -5.535 1.00 97.25 87 PHE A O 1
ATOM 742 N N . ILE A 1 88 ? 10.263 -5.838 -5.402 1.00 97.69 88 ILE A N 1
ATOM 743 C CA . ILE A 1 88 ? 8.915 -5.768 -4.825 1.00 97.69 88 ILE A CA 1
ATOM 744 C C . ILE A 1 88 ? 8.958 -5.126 -3.433 1.00 97.69 88 ILE A C 1
ATOM 746 O O . ILE A 1 88 ? 8.099 -4.303 -3.122 1.00 97.69 88 ILE A O 1
ATOM 750 N N . GLU A 1 89 ? 9.962 -5.453 -2.624 1.00 97.25 89 GLU A N 1
ATOM 751 C CA . GLU A 1 89 ? 10.164 -4.871 -1.299 1.00 97.25 89 GLU A CA 1
ATOM 752 C C . GLU A 1 89 ? 10.570 -3.392 -1.379 1.00 97.25 89 GLU A C 1
ATOM 754 O O . GLU A 1 89 ? 10.027 -2.571 -0.642 1.00 97.25 89 GLU A O 1
ATOM 759 N N . GLU A 1 90 ? 11.449 -3.020 -2.315 1.00 97.12 90 GLU A N 1
ATOM 760 C CA . GLU A 1 90 ? 11.832 -1.622 -2.561 1.00 97.12 90 GLU A CA 1
ATOM 761 C C . GLU A 1 90 ? 10.606 -0.756 -2.886 1.00 97.12 90 GLU A C 1
ATOM 763 O O . GLU A 1 90 ? 10.324 0.229 -2.199 1.00 97.12 90 GLU A O 1
ATOM 768 N N . ILE A 1 91 ? 9.821 -1.145 -3.899 1.00 97.62 91 ILE A N 1
ATOM 769 C CA . ILE A 1 91 ? 8.641 -0.364 -4.288 1.00 97.62 91 ILE A CA 1
ATOM 770 C C . ILE A 1 91 ? 7.572 -0.363 -3.189 1.00 97.62 91 ILE A C 1
ATOM 772 O O . ILE A 1 91 ? 6.836 0.619 -3.059 1.00 97.62 91 ILE A O 1
ATOM 776 N N . ARG A 1 92 ? 7.475 -1.430 -2.385 1.00 98.25 92 ARG A N 1
ATOM 777 C CA . ARG A 1 92 ? 6.567 -1.500 -1.233 1.00 98.25 92 ARG A CA 1
ATOM 778 C C . ARG A 1 92 ? 6.947 -0.464 -0.177 1.00 98.25 92 ARG A C 1
ATOM 780 O O . ARG A 1 92 ? 6.075 0.316 0.201 1.00 98.25 92 ARG A O 1
ATOM 787 N N . LYS A 1 93 ? 8.220 -0.407 0.231 1.00 97.81 93 LYS A N 1
ATOM 788 C CA . LYS A 1 93 ? 8.732 0.557 1.223 1.00 97.81 93 LYS A CA 1
ATOM 789 C C . LYS A 1 93 ? 8.457 2.002 0.802 1.00 97.81 93 LYS A C 1
ATOM 791 O O . LYS A 1 93 ? 7.814 2.738 1.548 1.00 97.81 93 LYS A O 1
ATOM 796 N N . GLU A 1 94 ? 8.805 2.373 -0.431 1.00 96.69 94 GLU A N 1
ATOM 797 C CA . GLU A 1 94 ? 8.520 3.719 -0.963 1.00 96.69 94 GLU A CA 1
ATOM 798 C C . GLU A 1 94 ? 7.015 4.029 -1.002 1.00 96.69 94 GLU A C 1
ATOM 800 O O . GLU A 1 94 ? 6.563 5.149 -0.750 1.00 96.69 94 GLU A O 1
ATOM 805 N N . THR A 1 95 ? 6.195 3.015 -1.280 1.00 98.00 95 THR A N 1
ATOM 806 C CA . THR A 1 95 ? 4.738 3.167 -1.314 1.00 98.00 95 THR A CA 1
ATOM 807 C C . THR A 1 95 ? 4.131 3.348 0.068 1.00 98.00 95 THR A C 1
ATOM 809 O O . THR A 1 95 ? 3.189 4.130 0.195 1.00 98.00 95 THR A O 1
ATOM 812 N N . ILE A 1 96 ? 4.644 2.651 1.083 1.00 98.31 96 ILE A N 1
ATOM 813 C CA . ILE A 1 96 ? 4.224 2.809 2.480 1.00 98.31 96 ILE A CA 1
ATOM 814 C C . ILE A 1 96 ? 4.517 4.238 2.939 1.00 98.31 96 ILE A C 1
ATOM 816 O O . ILE A 1 96 ? 3.589 4.941 3.337 1.00 98.31 96 ILE A O 1
ATOM 820 N N . ILE A 1 97 ? 5.748 4.717 2.732 1.00 96.81 97 ILE A N 1
ATOM 821 C CA . ILE A 1 97 ? 6.164 6.089 3.069 1.00 96.81 97 ILE A CA 1
ATOM 822 C C . ILE A 1 97 ? 5.259 7.121 2.378 1.00 96.81 97 ILE A C 1
ATOM 824 O O . ILE A 1 97 ? 4.766 8.064 3.007 1.00 96.81 97 ILE A O 1
ATOM 828 N N . ALA A 1 98 ? 4.991 6.941 1.080 1.00 96.44 98 ALA A N 1
ATOM 829 C CA . ALA A 1 98 ? 4.101 7.826 0.334 1.00 96.44 98 ALA A CA 1
ATOM 830 C C . ALA A 1 98 ? 2.649 7.768 0.844 1.00 96.44 98 ALA A C 1
ATOM 832 O O . ALA A 1 98 ? 1.972 8.797 0.892 1.00 96.44 98 ALA A O 1
ATOM 833 N N . ALA A 1 99 ? 2.151 6.588 1.219 1.00 97.81 99 ALA A N 1
ATOM 834 C CA . ALA A 1 99 ? 0.802 6.423 1.747 1.00 97.81 99 ALA A CA 1
ATOM 835 C C . ALA A 1 99 ? 0.637 7.126 3.102 1.00 97.81 99 ALA A C 1
ATOM 837 O O . ALA A 1 99 ? -0.314 7.892 3.263 1.00 97.81 99 ALA A O 1
ATOM 838 N N . GLU A 1 100 ? 1.578 6.923 4.024 1.00 96.19 100 GLU A N 1
ATOM 839 C CA . GLU A 1 100 ? 1.613 7.547 5.352 1.00 96.19 100 GLU A CA 1
ATOM 840 C C . GLU A 1 100 ? 1.739 9.068 5.254 1.00 96.19 100 GLU A C 1
ATOM 842 O O . GLU A 1 100 ? 0.940 9.801 5.834 1.00 96.19 100 GLU A O 1
ATOM 847 N N . THR A 1 101 ? 2.632 9.560 4.393 1.00 96.00 101 THR A N 1
ATOM 848 C CA . THR A 1 101 ? 2.770 10.999 4.127 1.00 96.00 101 THR A CA 1
ATOM 849 C C . THR A 1 101 ? 1.449 11.616 3.658 1.00 96.00 101 THR A C 1
ATOM 851 O O . THR A 1 101 ? 1.082 12.728 4.045 1.00 96.00 101 THR A O 1
ATOM 854 N N . GLU A 1 102 ? 0.702 10.928 2.793 1.00 96.56 102 GLU A N 1
ATOM 855 C CA . GLU A 1 102 ? -0.597 11.416 2.323 1.00 96.56 102 GLU A CA 1
ATOM 856 C C . GLU A 1 102 ? -1.695 11.282 3.393 1.00 96.56 102 GLU A C 1
ATOM 858 O O . GLU A 1 102 ? -2.617 12.101 3.402 1.00 96.56 102 GLU A O 1
ATOM 863 N N . MET A 1 103 ? -1.594 10.310 4.308 1.00 96.38 103 MET A N 1
ATOM 864 C CA . MET A 1 103 ? -2.453 10.211 5.495 1.00 96.38 103 MET A CA 1
ATOM 865 C C . MET A 1 103 ? -2.245 11.398 6.435 1.00 96.38 103 MET A C 1
ATOM 867 O O . MET A 1 103 ? -3.224 12.048 6.808 1.00 96.38 103 MET A O 1
ATOM 871 N N . ASP A 1 104 ? -0.995 11.728 6.755 1.00 95.19 104 ASP A N 1
ATOM 872 C CA . ASP A 1 104 ? -0.638 12.835 7.650 1.00 95.19 104 ASP A CA 1
ATOM 873 C C . ASP A 1 104 ? -1.037 14.191 7.067 1.00 95.19 104 ASP A C 1
ATOM 875 O O . ASP A 1 104 ? -1.562 15.062 7.761 1.00 95.19 104 ASP A O 1
ATOM 879 N N . ASN A 1 105 ? -0.900 14.339 5.749 1.00 96.06 105 ASN A N 1
ATOM 880 C CA . ASN A 1 105 ? -1.377 15.510 5.018 1.00 96.06 105 ASN A CA 1
ATOM 881 C C . ASN A 1 105 ? -2.904 15.539 4.817 1.00 96.06 105 ASN A C 1
ATOM 883 O O . ASN A 1 105 ? -3.406 16.410 4.103 1.00 96.06 105 ASN A O 1
ATOM 887 N N . GLN A 1 106 ? -3.647 14.584 5.387 1.00 96.25 106 GLN A N 1
ATOM 888 C CA . GLN A 1 106 ? -5.103 14.443 5.268 1.00 96.25 106 GLN A CA 1
ATOM 889 C C . GLN A 1 106 ? -5.605 14.313 3.817 1.00 96.25 106 GLN A C 1
ATOM 891 O O . GLN A 1 106 ? -6.771 14.560 3.497 1.00 96.25 106 GLN A O 1
ATOM 896 N N . LYS A 1 107 ? -4.734 13.884 2.900 1.00 97.12 107 LYS A N 1
ATOM 897 C CA . LYS A 1 107 ? -5.031 13.657 1.481 1.00 97.12 107 LYS A CA 1
ATOM 898 C C . LYS A 1 107 ? -5.511 12.220 1.274 1.00 97.12 107 LYS A C 1
ATOM 900 O O . LYS A 1 107 ? -4.977 11.454 0.470 1.00 97.12 107 LYS A O 1
ATOM 905 N N . TYR A 1 108 ? -6.593 11.859 1.956 1.00 97.50 108 TYR A N 1
ATOM 906 C CA . TYR A 1 108 ? -7.083 10.479 2.053 1.00 97.50 108 TYR A CA 1
ATOM 907 C C . TYR A 1 108 ? -7.384 9.817 0.700 1.00 97.50 108 TYR A C 1
ATOM 909 O O . TYR A 1 108 ? -7.119 8.636 0.512 1.00 97.50 108 TYR A O 1
ATOM 917 N N . THR A 1 109 ? -7.867 10.558 -0.302 1.00 96.88 109 THR A N 1
ATOM 918 C CA . THR A 1 109 ? -8.084 10.001 -1.653 1.00 96.88 109 THR A CA 1
ATOM 919 C C . THR A 1 109 ? -6.775 9.568 -2.328 1.00 96.88 109 THR A C 1
ATOM 921 O O . THR A 1 109 ? -6.758 8.580 -3.072 1.00 96.88 109 THR A O 1
ATOM 924 N N . LYS A 1 110 ? -5.669 10.281 -2.070 1.00 95.62 110 LYS A N 1
ATOM 925 C CA . LYS A 1 110 ? -4.337 9.905 -2.557 1.00 95.62 110 LYS A CA 1
ATOM 926 C C . LYS A 1 110 ? -3.804 8.706 -1.770 1.00 95.62 110 LYS A C 1
ATOM 928 O O . LYS A 1 110 ? -3.480 7.712 -2.417 1.00 95.62 110 LYS A O 1
ATOM 933 N N . ALA A 1 111 ? -3.842 8.745 -0.434 1.00 97.75 111 ALA A N 1
ATOM 934 C CA . ALA A 1 111 ? -3.459 7.622 0.434 1.00 97.75 111 ALA A CA 1
ATOM 935 C C . ALA A 1 111 ? -4.190 6.319 0.058 1.00 97.75 111 ALA A C 1
ATOM 937 O O . ALA A 1 111 ? -3.568 5.283 -0.169 1.00 97.75 111 ALA A O 1
ATOM 938 N N . LYS A 1 112 ? -5.511 6.399 -0.163 1.00 98.44 112 LYS A N 1
ATOM 939 C CA . LYS A 1 112 ? -6.352 5.277 -0.611 1.00 98.44 112 LYS A CA 1
ATOM 940 C C . LYS A 1 112 ? -5.792 4.582 -1.850 1.00 98.44 112 LYS A C 1
ATOM 942 O O . LYS A 1 112 ? -5.864 3.363 -1.978 1.00 98.44 112 LYS A O 1
ATOM 947 N N . SER A 1 113 ? -5.280 5.365 -2.798 1.00 97.75 113 SER A N 1
ATOM 948 C CA . SER A 1 113 ? -4.752 4.822 -4.049 1.00 97.75 113 SER A CA 1
ATOM 949 C C . SER A 1 113 ? -3.479 4.005 -3.817 1.00 97.75 113 SER A C 1
ATOM 951 O O . SER A 1 113 ? -3.298 3.000 -4.496 1.00 97.75 113 SER A O 1
ATOM 953 N N . TYR A 1 114 ? -2.635 4.396 -2.859 1.00 98.44 114 TYR A N 1
ATOM 954 C CA . TYR A 1 114 ? -1.424 3.655 -2.502 1.00 98.44 114 TYR A CA 1
ATOM 955 C C . TYR A 1 114 ? -1.743 2.345 -1.787 1.00 98.44 114 TYR A C 1
ATOM 957 O O . TYR A 1 114 ? -1.304 1.299 -2.255 1.00 98.44 114 TYR A O 1
ATOM 965 N N . TYR A 1 115 ? -2.604 2.357 -0.763 1.00 98.62 115 TYR A N 1
ATOM 966 C CA . TYR A 1 115 ? -3.018 1.115 -0.092 1.00 98.62 115 TYR A CA 1
ATOM 967 C C . TYR A 1 115 ? -3.731 0.142 -1.045 1.00 98.62 115 TYR A C 1
ATOM 969 O O . TYR A 1 115 ? -3.499 -1.067 -1.011 1.00 98.62 115 TYR A O 1
ATOM 977 N N . LYS A 1 116 ? -4.512 0.656 -2.004 1.00 98.62 116 LYS A N 1
ATOM 978 C CA . LYS A 1 116 ? -5.061 -0.169 -3.092 1.00 98.62 116 LYS A CA 1
ATOM 979 C C . LYS A 1 116 ? -3.965 -0.824 -3.945 1.00 98.62 116 LYS A C 1
ATOM 981 O O . LYS A 1 116 ? -4.130 -1.964 -4.377 1.00 98.62 116 LYS A O 1
ATOM 986 N N . TYR A 1 117 ? -2.881 -0.114 -4.248 1.00 98.44 117 TYR A N 1
ATOM 987 C CA . TYR A 1 117 ? -1.770 -0.711 -4.986 1.00 98.44 117 TYR A CA 1
ATOM 988 C C . TYR A 1 117 ? -1.007 -1.733 -4.148 1.00 98.44 117 TYR A C 1
ATOM 990 O O . TYR A 1 117 ? -0.677 -2.777 -4.696 1.00 98.44 117 TYR A O 1
ATOM 998 N N . LEU A 1 118 ? -0.816 -1.507 -2.846 1.00 98.56 118 LEU A N 1
ATOM 999 C CA . LEU A 1 118 ? -0.195 -2.488 -1.948 1.00 98.56 118 LEU A CA 1
ATOM 1000 C C . LEU A 1 118 ? -0.972 -3.815 -1.937 1.00 98.56 118 LEU A C 1
ATOM 1002 O O . LEU A 1 118 ? -0.386 -4.858 -2.197 1.00 98.56 118 LEU A O 1
ATOM 1006 N N . THR A 1 119 ? -2.305 -3.774 -1.824 1.00 98.44 119 THR A N 1
ATOM 1007 C CA . THR A 1 119 ? -3.154 -4.989 -1.931 1.00 98.44 119 THR A CA 1
ATOM 1008 C C . THR A 1 119 ? -3.151 -5.642 -3.323 1.00 98.44 119 THR A C 1
ATOM 1010 O O . THR A 1 119 ? -3.556 -6.792 -3.491 1.00 98.44 119 THR A O 1
ATOM 1013 N N . SER A 1 120 ? -2.741 -4.906 -4.362 1.00 97.56 120 SER A N 1
ATOM 1014 C CA . SER A 1 120 ? -2.599 -5.436 -5.727 1.00 97.56 120 SER A CA 1
ATOM 1015 C C . SER A 1 120 ? -1.207 -6.013 -5.989 1.00 97.56 120 SER A C 1
ATOM 1017 O O . SER A 1 120 ? -1.078 -6.911 -6.823 1.00 97.56 120 SER A O 1
ATOM 1019 N N . LEU A 1 121 ? -0.192 -5.471 -5.313 1.00 97.00 121 LEU A N 1
ATOM 1020 C CA . LEU A 1 121 ? 1.185 -5.951 -5.302 1.00 97.00 121 LEU A CA 1
ATOM 1021 C C . LEU A 1 121 ? 1.271 -7.279 -4.553 1.00 97.00 121 LEU A C 1
ATOM 1023 O O . LEU A 1 121 ? 1.964 -8.187 -4.996 1.00 97.00 121 LEU A O 1
ATOM 1027 N N . ASP A 1 122 ? 0.510 -7.387 -3.468 1.00 95.94 122 ASP A N 1
ATOM 1028 C CA . ASP A 1 122 ? 0.455 -8.564 -2.625 1.00 95.94 122 ASP A CA 1
ATOM 1029 C C . ASP A 1 122 ? -0.943 -8.725 -2.020 1.00 95.94 122 ASP A C 1
ATOM 1031 O O . ASP A 1 122 ? -1.423 -7.890 -1.254 1.00 95.94 122 ASP A O 1
ATOM 1035 N N . LYS A 1 123 ? -1.620 -9.809 -2.403 1.00 95.69 123 LYS A N 1
ATOM 1036 C CA . LYS A 1 123 ? -2.985 -10.117 -1.945 1.00 95.69 123 LYS A CA 1
ATOM 1037 C C . LYS A 1 123 ? -3.009 -10.830 -0.596 1.00 95.69 123 LYS A C 1
ATOM 1039 O O . LYS A 1 123 ? -4.097 -11.127 -0.093 1.00 95.69 123 LYS A O 1
ATOM 1044 N N . GLU A 1 124 ? -1.838 -11.147 -0.068 1.00 95.38 124 GLU A N 1
ATOM 1045 C CA . GLU A 1 124 ? -1.636 -11.829 1.199 1.00 95.38 124 GLU A CA 1
ATOM 1046 C C . GLU A 1 124 ? -1.145 -10.874 2.288 1.00 95.38 124 GLU A C 1
ATOM 1048 O O . GLU A 1 124 ? -0.938 -11.322 3.403 1.00 95.38 124 GLU A O 1
ATOM 1053 N N . ASP A 1 125 ? -1.045 -9.572 1.995 1.00 97.50 125 ASP A N 1
ATOM 1054 C CA . ASP A 1 125 ? -0.639 -8.521 2.930 1.00 97.50 125 ASP A CA 1
ATOM 1055 C C . ASP A 1 125 ? -1.832 -8.014 3.773 1.00 97.50 125 ASP A C 1
ATOM 1057 O O . ASP A 1 125 ? -2.619 -7.184 3.292 1.00 97.50 125 ASP A O 1
ATOM 1061 N N . PRO A 1 126 ? -2.011 -8.475 5.028 1.00 98.12 126 PRO A N 1
ATOM 1062 C CA . PRO A 1 126 ? -3.128 -8.042 5.861 1.00 98.12 126 PRO A CA 1
ATOM 1063 C C . PRO A 1 126 ? -3.072 -6.550 6.199 1.00 98.12 126 PRO A C 1
ATOM 1065 O O . PRO A 1 126 ? -4.119 -5.904 6.288 1.00 98.12 126 PRO A O 1
ATOM 1068 N N . ALA A 1 127 ? -1.872 -5.993 6.367 1.00 98.06 127 ALA A N 1
ATOM 1069 C CA . ALA A 1 127 ? -1.672 -4.614 6.786 1.00 98.06 127 ALA A CA 1
ATOM 1070 C C . ALA A 1 127 ? -2.122 -3.632 5.696 1.00 98.06 127 ALA A C 1
ATOM 1072 O O . ALA A 1 127 ? -2.819 -2.649 5.974 1.00 98.06 127 ALA A O 1
ATOM 1073 N N . ALA A 1 128 ? -1.833 -3.953 4.431 1.00 98.62 128 ALA A N 1
ATOM 1074 C CA . ALA A 1 128 ? -2.314 -3.197 3.281 1.00 98.62 128 ALA A CA 1
ATOM 1075 C C . ALA A 1 128 ? -3.850 -3.162 3.209 1.00 98.62 128 ALA A C 1
ATOM 1077 O O . ALA A 1 128 ? -4.430 -2.095 2.985 1.00 98.62 128 ALA A O 1
ATOM 1078 N N . TYR A 1 129 ? -4.524 -4.298 3.430 1.00 98.81 129 TYR A N 1
ATOM 1079 C CA . TYR A 1 129 ? -5.992 -4.348 3.480 1.00 98.81 129 TYR A CA 1
ATOM 1080 C C . TYR A 1 129 ? -6.551 -3.580 4.679 1.00 98.81 129 TYR A C 1
ATOM 1082 O O . TYR A 1 129 ? -7.541 -2.857 4.536 1.00 98.81 129 TYR A O 1
ATOM 1090 N N . MET A 1 130 ? -5.908 -3.693 5.841 1.00 98.62 130 MET A N 1
ATOM 1091 C CA . MET A 1 130 ? -6.325 -3.001 7.054 1.00 98.62 130 MET A CA 1
ATOM 1092 C C . MET A 1 130 ? -6.299 -1.485 6.856 1.00 98.62 130 MET A C 1
ATOM 1094 O O . MET A 1 130 ? -7.327 -0.827 7.031 1.00 98.62 130 MET A O 1
ATOM 1098 N N . MET A 1 131 ? -5.177 -0.942 6.377 1.00 98.75 131 MET A N 1
ATOM 1099 C CA . MET A 1 131 ? -5.073 0.483 6.072 1.00 98.75 131 MET A CA 1
ATOM 1100 C C . MET A 1 131 ? -5.991 0.914 4.934 1.00 98.75 131 MET A C 1
ATOM 1102 O O . MET A 1 131 ? -6.579 1.994 5.000 1.00 98.75 131 MET A O 1
ATOM 1106 N N . PHE A 1 132 ? -6.192 0.079 3.911 1.00 98.75 132 PHE A N 1
ATOM 1107 C CA . PHE A 1 132 ? -7.142 0.399 2.848 1.00 98.75 132 PHE A CA 1
ATOM 1108 C C . PHE A 1 132 ? -8.564 0.575 3.404 1.00 98.75 132 PHE A C 1
ATOM 1110 O O . PHE A 1 132 ? -9.246 1.544 3.053 1.00 98.75 132 PHE A O 1
ATOM 1117 N N . GLY A 1 133 ? -8.982 -0.302 4.322 1.00 98.69 133 GLY A N 1
ATOM 1118 C CA . GLY A 1 133 ? -10.245 -0.173 5.045 1.00 98.69 133 GL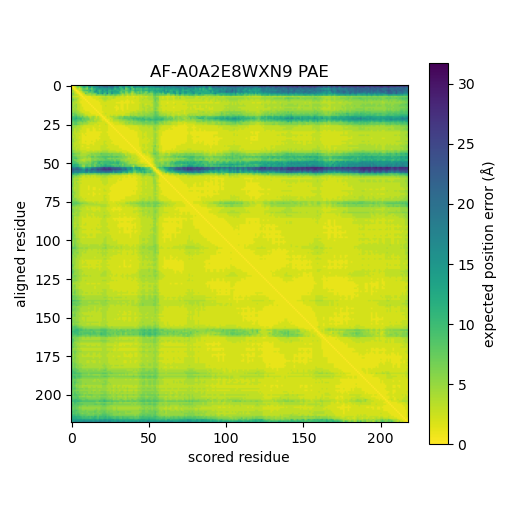Y A CA 1
ATOM 1119 C C . GLY A 1 133 ? -10.303 1.084 5.913 1.00 98.69 133 GLY A C 1
ATOM 1120 O O . GLY A 1 133 ? -11.279 1.831 5.857 1.00 98.69 133 GLY A O 1
ATOM 1121 N N . THR A 1 134 ? -9.225 1.395 6.625 1.00 98.62 134 THR A N 1
ATOM 1122 C CA . THR A 1 134 ? -9.132 2.583 7.486 1.00 98.62 134 THR A CA 1
ATOM 1123 C C . THR A 1 134 ? -9.271 3.875 6.695 1.00 98.62 134 THR A C 1
ATOM 1125 O O . THR A 1 134 ? -10.036 4.756 7.082 1.00 98.62 134 THR A O 1
ATOM 1128 N N . VAL A 1 135 ? -8.656 3.966 5.515 1.00 98.38 135 VAL A N 1
ATOM 1129 C CA . VAL A 1 135 ? -8.845 5.128 4.639 1.00 98.38 135 VAL A CA 1
ATOM 1130 C C . VAL A 1 135 ? -10.274 5.223 4.102 1.00 98.38 135 VAL A C 1
ATOM 1132 O O . VAL A 1 135 ? -10.818 6.327 4.004 1.00 98.38 135 VAL A O 1
ATOM 1135 N N . TYR A 1 136 ? -10.919 4.100 3.771 1.00 98.56 136 TYR A N 1
ATOM 1136 C CA . TYR A 1 136 ? -12.343 4.110 3.422 1.00 98.56 136 TYR A CA 1
ATOM 1137 C C . TYR A 1 136 ? -13.214 4.607 4.578 1.00 98.56 136 TYR A C 1
ATOM 1139 O O . TYR A 1 136 ? -14.123 5.407 4.342 1.00 98.56 136 TYR A O 1
ATOM 1147 N N . MET A 1 137 ? -12.919 4.193 5.811 1.00 97.81 137 MET A N 1
ATOM 1148 C CA . MET A 1 137 ? -13.629 4.658 7.000 1.00 97.81 137 MET A CA 1
ATOM 1149 C C . MET A 1 137 ? -13.492 6.177 7.164 1.00 97.81 137 MET A C 1
ATOM 1151 O O . MET A 1 137 ? -14.504 6.870 7.283 1.00 97.81 137 MET A O 1
ATOM 1155 N N . THR A 1 138 ? -12.276 6.719 7.059 1.00 97.19 138 THR A N 1
ATOM 1156 C CA . THR A 1 138 ? -12.026 8.172 7.106 1.00 97.19 138 THR A CA 1
ATOM 1157 C C . THR A 1 138 ? -12.778 8.927 6.007 1.00 97.19 138 THR A C 1
ATOM 1159 O O . THR A 1 138 ? -13.302 10.020 6.224 1.00 97.19 138 THR A O 1
ATOM 1162 N N . LEU A 1 139 ? -12.907 8.321 4.825 1.00 97.56 139 LEU A N 1
ATOM 1163 C CA . LEU A 1 139 ? -13.695 8.840 3.703 1.00 97.56 139 LEU A CA 1
ATOM 1164 C C . LEU A 1 139 ? -15.213 8.607 3.847 1.00 97.56 139 LEU A C 1
ATOM 1166 O O . LEU A 1 139 ? -15.957 8.865 2.900 1.00 97.56 139 LEU A O 1
ATOM 1170 N N . LYS A 1 140 ? -15.686 8.147 5.013 1.00 96.88 140 LYS A N 1
ATOM 1171 C CA . LYS A 1 140 ? -17.096 7.861 5.333 1.00 96.88 140 LYS A CA 1
ATOM 1172 C C . LYS A 1 140 ? -17.729 6.784 4.441 1.00 96.88 140 LYS A C 1
ATOM 1174 O O . LYS A 1 140 ? -18.944 6.751 4.257 1.00 96.88 140 LYS A O 1
ATOM 1179 N N . ALA A 1 141 ? -16.916 5.873 3.916 1.00 97.62 141 ALA A N 1
ATOM 1180 C CA . ALA A 1 141 ? -17.330 4.750 3.083 1.00 97.62 141 ALA A CA 1
ATOM 1181 C C . ALA A 1 141 ? -17.295 3.437 3.886 1.00 97.62 141 ALA A C 1
ATOM 1183 O O . ALA A 1 141 ? -16.542 2.516 3.578 1.00 97.62 141 ALA A O 1
ATOM 1184 N N . ARG A 1 142 ? -18.116 3.350 4.944 1.00 96.44 142 ARG A N 1
ATOM 1185 C CA . ARG A 1 142 ? -18.053 2.249 5.925 1.00 96.44 142 ARG A CA 1
ATOM 1186 C C . ARG A 1 142 ? -18.221 0.857 5.313 1.00 96.44 142 ARG A C 1
ATOM 1188 O O . ARG A 1 142 ? -17.489 -0.047 5.676 1.00 96.44 142 ARG A O 1
ATOM 1195 N N . ARG A 1 143 ? -19.130 0.693 4.345 1.00 97.88 143 ARG A N 1
ATOM 1196 C CA . ARG A 1 143 ? -19.328 -0.605 3.673 1.00 97.88 143 ARG A CA 1
ATOM 1197 C C . ARG A 1 143 ? -18.058 -1.092 2.977 1.00 97.88 143 ARG A C 1
ATOM 1199 O O . ARG A 1 143 ? -17.731 -2.266 3.069 1.00 97.88 143 ARG A O 1
ATOM 1206 N N . ASP A 1 144 ? -17.346 -0.193 2.303 1.00 98.50 144 ASP A N 1
ATOM 1207 C CA . ASP A 1 144 ? -16.082 -0.535 1.651 1.00 98.50 144 ASP A CA 1
ATOM 1208 C C . ASP A 1 144 ? -14.985 -0.811 2.687 1.00 98.50 144 ASP A C 1
ATOM 1210 O O . ASP A 1 144 ? -14.183 -1.723 2.489 1.00 98.50 144 ASP A O 1
ATOM 1214 N N . ALA A 1 145 ? -14.981 -0.064 3.800 1.00 98.50 145 ALA A N 1
ATOM 1215 C CA . ALA A 1 145 ? -14.075 -0.295 4.922 1.00 98.50 145 ALA A CA 1
ATOM 1216 C C . ALA A 1 145 ? -14.243 -1.703 5.502 1.00 98.50 145 ALA A C 1
ATOM 1218 O O . ALA A 1 145 ? -13.265 -2.443 5.581 1.00 98.50 145 ALA A O 1
ATOM 1219 N N . ASP A 1 146 ? -15.483 -2.093 5.811 1.00 98.25 146 ASP A N 1
ATOM 1220 C CA . ASP A 1 146 ? -15.818 -3.402 6.375 1.00 98.25 146 ASP A CA 1
ATOM 1221 C C . ASP A 1 146 ? -15.355 -4.543 5.449 1.00 98.25 146 ASP A C 1
ATOM 1223 O O . ASP A 1 146 ? -14.751 -5.503 5.919 1.00 98.25 146 ASP A O 1
ATOM 1227 N N . VAL A 1 147 ? -15.518 -4.404 4.124 1.00 98.62 147 VAL A N 1
ATOM 1228 C CA . VAL A 1 147 ? -15.031 -5.402 3.149 1.00 98.62 147 VAL A CA 1
ATOM 1229 C C . VAL A 1 147 ? -13.509 -5.578 3.212 1.00 98.62 147 VAL A C 1
ATOM 1231 O O . VAL A 1 147 ? -13.021 -6.709 3.186 1.00 98.62 147 VAL A O 1
ATOM 1234 N N . GLN A 1 148 ? -12.739 -4.485 3.274 1.00 98.75 148 GLN A N 1
ATOM 1235 C CA . GLN A 1 148 ? -11.275 -4.601 3.344 1.00 98.75 148 GLN A CA 1
ATOM 1236 C C . GLN A 1 148 ? -10.822 -5.137 4.704 1.00 98.75 148 GLN A C 1
ATOM 1238 O O . GLN A 1 148 ? -9.916 -5.964 4.782 1.00 98.75 148 GLN A O 1
ATOM 1243 N N . TRP A 1 149 ? -11.479 -4.706 5.775 1.00 98.56 149 TRP A N 1
ATOM 1244 C CA . TRP A 1 149 ? -11.195 -5.145 7.132 1.00 98.56 149 TRP A CA 1
ATOM 1245 C C . TRP A 1 149 ? -11.498 -6.620 7.367 1.00 98.56 149 TRP A C 1
ATOM 1247 O O . TRP A 1 149 ? -10.696 -7.292 8.010 1.00 98.56 149 TRP A O 1
ATOM 1257 N N . GLU A 1 150 ? -12.584 -7.160 6.815 1.00 98.44 150 GLU A N 1
ATOM 1258 C CA . GLU A 1 150 ? -12.822 -8.606 6.851 1.00 98.44 150 GLU A CA 1
ATOM 1259 C C . GLU A 1 150 ? -11.713 -9.375 6.130 1.00 98.44 150 GLU A C 1
ATOM 1261 O O . GLU A 1 150 ? -11.217 -10.375 6.650 1.00 98.44 150 GLU A O 1
ATOM 1266 N N . LYS A 1 151 ? -11.256 -8.886 4.970 1.00 98.50 151 LYS A N 1
ATOM 1267 C CA . LYS A 1 151 ? -10.136 -9.510 4.257 1.00 98.50 151 LYS A CA 1
ATOM 1268 C C . LYS A 1 151 ? -8.849 -9.489 5.088 1.00 98.50 151 LYS A C 1
ATOM 1270 O O . LYS A 1 151 ? -8.182 -10.519 5.160 1.00 98.50 151 LYS A O 1
ATOM 1275 N N . ALA A 1 152 ? -8.535 -8.366 5.737 1.00 98.50 152 ALA A N 1
ATOM 1276 C CA . ALA A 1 152 ? -7.379 -8.242 6.626 1.00 98.50 152 ALA A CA 1
ATOM 1277 C C . ALA A 1 152 ? -7.457 -9.213 7.816 1.00 98.50 152 ALA A C 1
ATOM 1279 O O . ALA A 1 152 ? -6.497 -9.932 8.080 1.00 98.50 152 ALA A O 1
ATOM 1280 N N . LYS A 1 153 ? -8.612 -9.285 8.494 1.00 97.94 153 LYS A N 1
ATOM 1281 C CA . LYS A 1 153 ? -8.833 -10.198 9.628 1.00 97.94 153 LYS A CA 1
ATOM 1282 C C . LYS A 1 153 ? -8.655 -11.657 9.226 1.00 97.94 153 LYS A C 1
ATOM 1284 O O . LYS A 1 153 ? -7.963 -12.389 9.923 1.00 97.94 153 LYS A O 1
ATOM 1289 N N . ASN A 1 154 ? -9.230 -12.064 8.095 1.00 97.56 154 ASN A N 1
ATOM 1290 C CA . ASN A 1 154 ? -9.094 -13.436 7.609 1.00 97.56 154 ASN A CA 1
ATOM 1291 C C . ASN A 1 154 ? -7.627 -13.781 7.320 1.00 97.56 154 ASN A C 1
ATOM 1293 O O . ASN A 1 154 ? -7.154 -14.813 7.774 1.00 97.56 154 ASN A O 1
ATOM 1297 N N . LEU A 1 155 ? -6.881 -12.889 6.654 1.00 97.62 155 LEU A N 1
ATOM 1298 C CA . LEU A 1 155 ? -5.449 -13.097 6.406 1.00 97.62 155 LEU A CA 1
ATOM 1299 C C . LEU A 1 155 ? -4.645 -13.217 7.711 1.00 97.62 155 LEU A C 1
ATOM 1301 O O . LEU A 1 155 ? -3.835 -14.130 7.839 1.00 97.62 155 LEU A O 1
ATOM 1305 N N . LEU A 1 156 ? -4.898 -12.348 8.697 1.00 96.19 156 LEU A N 1
ATOM 1306 C CA . LEU A 1 156 ? -4.225 -12.408 10.001 1.00 96.19 156 LEU A CA 1
ATOM 1307 C C . LEU A 1 156 ? -4.503 -13.717 10.741 1.00 96.19 156 LEU A C 1
ATOM 1309 O O . LEU A 1 156 ? -3.575 -14.315 11.279 1.00 96.19 156 LEU A O 1
ATOM 1313 N N . LEU A 1 157 ? -5.756 -14.172 10.759 1.00 93.94 157 LEU A N 1
ATOM 1314 C CA . LEU A 1 157 ? -6.140 -15.411 11.435 1.00 93.94 157 LEU A CA 1
ATOM 1315 C C . LEU A 1 157 ? -5.579 -16.651 10.726 1.00 93.94 157 LEU A C 1
ATOM 1317 O O . LEU A 1 157 ? -5.103 -17.566 11.397 1.00 93.94 157 LEU A O 1
ATOM 1321 N N . ASP A 1 158 ? -5.593 -16.659 9.392 1.00 93.94 158 ASP A N 1
ATOM 1322 C CA . ASP A 1 158 ? -5.113 -17.782 8.584 1.00 93.94 158 ASP A CA 1
ATOM 1323 C C . ASP A 1 158 ? -3.583 -17.915 8.649 1.00 93.94 158 ASP A C 1
ATOM 1325 O O . ASP A 1 158 ? -3.049 -19.013 8.818 1.00 93.94 158 ASP A O 1
ATOM 1329 N N . GLN A 1 159 ? -2.860 -16.799 8.522 1.00 91.62 159 GLN A N 1
ATOM 1330 C CA . GLN A 1 159 ? -1.395 -16.789 8.445 1.00 91.62 159 GLN A CA 1
ATOM 1331 C C . GLN A 1 159 ? -0.725 -16.665 9.812 1.00 91.62 159 GLN A C 1
ATOM 1333 O O . GLN A 1 159 ? 0.451 -17.002 9.955 1.00 91.62 159 GLN A O 1
ATOM 1338 N N . GLN A 1 160 ? -1.436 -16.141 10.812 1.00 89.94 160 GLN A N 1
ATOM 1339 C CA . GLN A 1 160 ? -0.873 -15.738 12.101 1.00 89.94 160 GLN A CA 1
ATOM 1340 C C . GLN A 1 160 ? 0.349 -14.814 11.944 1.00 89.94 160 GLN A C 1
ATOM 1342 O O . GLN A 1 160 ? 1.357 -14.995 12.625 1.00 89.94 160 GLN A O 1
ATOM 1347 N N . ALA A 1 161 ? 0.279 -13.878 10.988 1.00 84.50 161 ALA A N 1
ATOM 1348 C CA . ALA A 1 161 ? 1.367 -12.971 10.592 1.00 84.50 161 ALA A CA 1
ATOM 1349 C C . ALA A 1 161 ? 2.689 -13.659 10.173 1.00 84.50 161 ALA A C 1
ATOM 1351 O O . ALA A 1 161 ? 3.731 -13.011 10.062 1.00 84.50 161 ALA A O 1
ATOM 1352 N N . ARG A 1 162 ? 2.682 -14.973 9.917 1.00 88.69 162 ARG A N 1
ATOM 1353 C CA . ARG A 1 162 ? 3.876 -15.703 9.477 1.00 88.69 162 ARG A CA 1
ATOM 1354 C C . ARG A 1 162 ? 4.165 -15.408 8.011 1.00 88.69 162 ARG A C 1
ATOM 1356 O O . ARG A 1 162 ? 3.262 -15.426 7.184 1.00 88.69 162 ARG A O 1
ATOM 1363 N N . GLY A 1 163 ? 5.444 -15.227 7.691 1.00 88.81 163 GLY A N 1
ATOM 1364 C CA . GLY A 1 163 ? 5.900 -15.018 6.314 1.00 88.81 163 GLY A CA 1
ATOM 1365 C C . GLY A 1 163 ? 5.778 -13.579 5.808 1.00 88.81 163 GLY A C 1
ATOM 1366 O O . GLY A 1 163 ? 6.151 -13.333 4.666 1.00 88.81 163 GLY A O 1
ATOM 1367 N N . LEU A 1 164 ? 5.317 -12.642 6.643 1.00 94.12 164 LEU A N 1
ATOM 1368 C CA . LEU A 1 164 ? 5.349 -11.216 6.326 1.00 94.12 164 LEU A CA 1
ATOM 1369 C C . LEU A 1 164 ? 6.794 -10.704 6.271 1.00 94.12 164 LEU A C 1
ATOM 1371 O O . LEU A 1 164 ? 7.635 -11.099 7.086 1.00 94.12 164 LEU A O 1
ATOM 1375 N N . THR A 1 165 ? 7.080 -9.823 5.312 1.00 94.69 165 THR A N 1
ATOM 1376 C CA . THR A 1 165 ? 8.364 -9.115 5.240 1.00 94.69 165 THR A CA 1
ATOM 1377 C C . THR A 1 165 ? 8.464 -8.055 6.338 1.00 94.69 165 THR A C 1
ATOM 1379 O O . THR A 1 165 ? 7.474 -7.702 6.978 1.00 94.69 165 THR A O 1
ATOM 1382 N N . GLU A 1 166 ? 9.668 -7.525 6.556 1.00 93.81 166 GLU A N 1
ATOM 1383 C CA . GLU A 1 166 ? 9.910 -6.455 7.533 1.00 93.81 166 GLU A CA 1
ATOM 1384 C C . GLU A 1 166 ? 8.979 -5.255 7.304 1.00 93.81 166 GLU A C 1
ATOM 1386 O O . GLU A 1 166 ? 8.253 -4.869 8.214 1.00 93.81 166 GLU A O 1
ATOM 1391 N N . SER A 1 167 ? 8.886 -4.735 6.073 1.00 96.25 167 SER A N 1
ATOM 1392 C CA . SER A 1 167 ? 8.010 -3.584 5.808 1.00 96.25 167 SER A CA 1
ATOM 1393 C C . SER A 1 167 ? 6.518 -3.896 5.950 1.00 96.25 167 SER A C 1
ATOM 1395 O O . SER A 1 167 ? 5.728 -2.995 6.228 1.00 96.25 167 SER A O 1
ATOM 1397 N N . GLN A 1 168 ? 6.106 -5.156 5.784 1.00 97.56 168 GLN A N 1
ATOM 1398 C CA .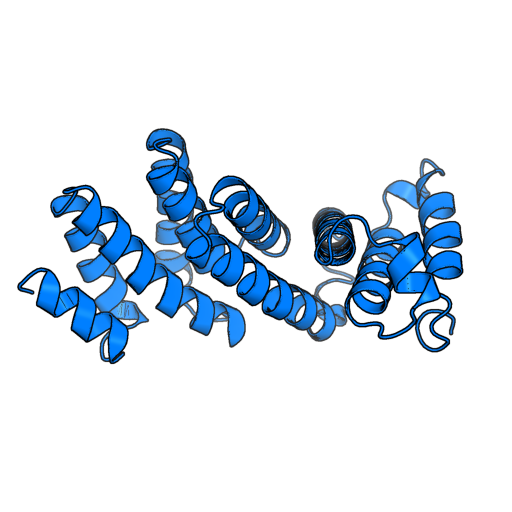 GLN A 1 168 ? 4.726 -5.574 6.040 1.00 97.56 168 GLN A CA 1
ATOM 1399 C C . GLN A 1 168 ? 4.421 -5.638 7.535 1.00 97.56 168 GLN A C 1
ATOM 1401 O O . GLN A 1 168 ? 3.315 -5.282 7.938 1.00 97.56 168 GLN A O 1
ATOM 1406 N N . LEU A 1 169 ? 5.384 -6.068 8.354 1.00 95.75 169 LEU A N 1
ATOM 1407 C CA . LEU A 1 169 ? 5.269 -6.051 9.813 1.00 95.75 169 LEU A CA 1
ATOM 1408 C C . LEU A 1 169 ? 5.243 -4.616 10.350 1.00 95.75 169 LEU A C 1
ATOM 1410 O O . LEU A 1 169 ? 4.388 -4.301 11.177 1.00 95.75 169 LEU A O 1
ATOM 1414 N N . ASP A 1 170 ? 6.098 -3.737 9.824 1.00 94.81 170 ASP A N 1
ATOM 1415 C CA . ASP A 1 170 ? 6.098 -2.312 10.172 1.00 94.81 170 ASP A CA 1
ATOM 1416 C C .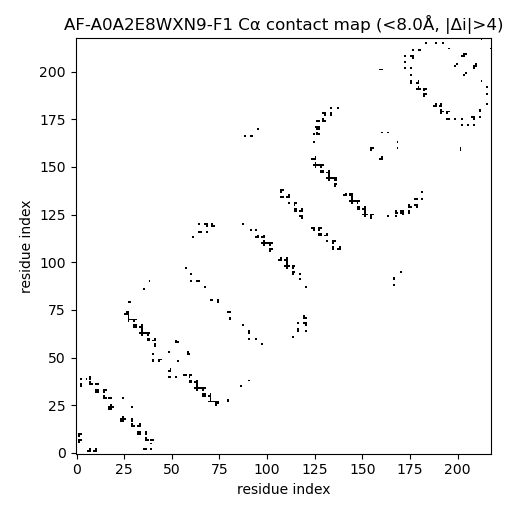 ASP A 1 170 ? 4.752 -1.665 9.816 1.00 94.81 170 ASP A C 1
ATOM 1418 O O . ASP A 1 170 ? 4.106 -1.034 10.658 1.00 94.81 170 ASP A O 1
ATOM 1422 N N . LEU A 1 171 ? 4.258 -1.906 8.593 1.00 98.00 171 LEU A N 1
ATOM 1423 C CA . LEU A 1 171 ? 2.939 -1.427 8.184 1.00 98.00 171 LEU A CA 1
ATOM 1424 C C . LEU A 1 171 ? 1.825 -2.022 9.053 1.00 98.00 171 LEU A C 1
ATOM 1426 O O . LEU A 1 171 ? 0.821 -1.351 9.279 1.00 98.00 171 LEU A O 1
ATOM 1430 N N . LEU A 1 172 ? 1.960 -3.264 9.529 1.00 97.94 172 LEU A N 1
ATOM 1431 C CA . LEU A 1 172 ? 0.953 -3.908 10.373 1.00 97.94 172 LEU A CA 1
ATOM 1432 C C . LEU A 1 172 ? 0.827 -3.206 11.726 1.00 97.94 172 LEU A C 1
ATOM 1434 O O . LEU A 1 172 ? -0.295 -2.918 12.148 1.00 97.94 172 LEU A O 1
ATOM 1438 N N . GLN A 1 173 ? 1.950 -2.888 12.374 1.00 96.25 173 GLN A N 1
ATOM 1439 C CA . GLN A 1 173 ? 1.963 -2.105 13.612 1.00 96.25 173 GLN A CA 1
ATOM 1440 C C . GLN A 1 173 ? 1.287 -0.749 13.399 1.00 96.25 173 GLN A C 1
ATOM 1442 O O . GLN A 1 173 ? 0.334 -0.418 14.118 1.00 96.25 173 GLN A O 1
ATOM 1447 N N . TYR A 1 174 ? 1.690 -0.028 12.349 1.00 96.94 174 TYR A N 1
ATOM 1448 C CA . TYR A 1 174 ? 1.097 1.261 12.010 1.00 96.94 174 TYR A CA 1
ATOM 1449 C C . TYR A 1 174 ? -0.405 1.127 11.733 1.00 96.94 174 TYR A C 1
ATOM 1451 O O . TYR A 1 174 ? -1.212 1.940 12.190 1.00 96.94 174 TYR A O 1
ATOM 1459 N N . ALA A 1 175 ? -0.811 0.067 11.029 1.00 98.31 175 ALA A N 1
ATOM 1460 C CA . ALA A 1 175 ? -2.199 -0.188 10.686 1.00 98.31 175 ALA A CA 1
ATOM 1461 C C . ALA A 1 175 ? -3.073 -0.382 11.925 1.00 98.31 175 ALA A C 1
ATOM 1463 O O . ALA A 1 175 ? -4.149 0.220 11.992 1.00 98.31 175 ALA A O 1
ATOM 1464 N N . PHE A 1 176 ? -2.629 -1.166 12.912 1.00 98.44 176 PHE A N 1
ATOM 1465 C CA . PHE A 1 176 ? -3.355 -1.339 14.173 1.00 98.44 176 PHE A CA 1
ATOM 1466 C C . PHE A 1 176 ? -3.544 -0.010 14.897 1.00 98.44 176 PHE A C 1
ATOM 1468 O O . PHE A 1 176 ? -4.689 0.382 15.143 1.00 98.44 176 PHE A O 1
ATOM 1475 N N . VAL A 1 177 ? -2.450 0.711 15.152 1.00 97.81 177 VAL A N 1
ATOM 1476 C CA . VAL A 1 177 ? -2.464 2.031 15.799 1.00 97.81 177 VAL A CA 1
ATOM 1477 C C . VAL A 1 177 ? -3.432 2.966 15.076 1.00 97.81 177 VAL A C 1
ATOM 1479 O O . VAL A 1 177 ? -4.414 3.433 15.660 1.00 97.81 177 VAL A O 1
ATOM 1482 N N . LYS A 1 178 ? -3.237 3.161 13.768 1.00 97.88 178 LYS A N 1
ATOM 1483 C CA . LYS A 1 178 ? -3.994 4.149 13.001 1.00 97.88 178 LYS A CA 1
ATOM 1484 C C . LYS A 1 178 ? -5.474 3.810 12.884 1.00 97.88 178 LYS A C 1
ATOM 1486 O O . LYS A 1 178 ? -6.321 4.707 12.895 1.00 97.88 178 LYS A O 1
ATOM 1491 N N . THR A 1 179 ? -5.804 2.528 12.759 1.00 98.38 179 THR A N 1
ATOM 1492 C CA . THR A 1 179 ? -7.194 2.062 12.667 1.00 98.38 179 THR A CA 1
ATOM 1493 C C . THR A 1 179 ? -7.937 2.299 13.971 1.00 98.38 179 THR A C 1
ATOM 1495 O O . THR A 1 179 ? -9.052 2.822 13.950 1.00 98.38 179 THR A O 1
ATOM 1498 N N . ILE A 1 180 ? -7.314 1.957 15.099 1.00 98.31 180 ILE A N 1
ATOM 1499 C CA . ILE A 1 180 ? -7.905 2.127 16.425 1.00 98.31 180 ILE A CA 1
ATOM 1500 C C . ILE A 1 180 ? -8.107 3.617 16.725 1.00 98.31 180 ILE A C 1
ATOM 1502 O O . ILE A 1 180 ? -9.213 4.010 17.094 1.00 98.31 180 ILE A O 1
ATOM 1506 N N . GLU A 1 181 ? -7.098 4.456 16.476 1.00 96.50 181 GLU A N 1
ATOM 1507 C CA . GLU A 1 181 ? -7.210 5.913 16.628 1.00 96.50 181 GLU A CA 1
ATOM 1508 C C . GLU A 1 181 ? -8.324 6.504 15.760 1.00 96.50 181 GLU A C 1
ATOM 1510 O O . GLU A 1 181 ? -9.122 7.313 16.231 1.00 96.50 181 GLU A O 1
ATOM 1515 N N . THR A 1 182 ? -8.400 6.095 14.489 1.00 96.56 182 THR A N 1
ATOM 1516 C CA . THR A 1 182 ? -9.428 6.584 13.559 1.00 96.56 182 THR A CA 1
ATOM 1517 C C . THR A 1 182 ? -10.825 6.226 14.060 1.00 96.56 182 THR A C 1
ATOM 1519 O O . THR A 1 182 ? -11.730 7.058 14.027 1.00 96.56 182 THR A O 1
ATOM 1522 N N . LEU A 1 183 ? -11.019 4.997 14.540 1.00 97.00 183 LEU A N 1
ATOM 1523 C CA . LEU A 1 183 ? -12.300 4.549 15.080 1.00 97.00 183 LEU A CA 1
ATOM 1524 C C . LEU A 1 183 ? -12.677 5.298 16.362 1.00 97.00 183 LEU A C 1
ATOM 1526 O O . LEU A 1 183 ? -13.829 5.710 16.494 1.00 97.00 183 LEU A O 1
ATOM 1530 N N . ASP A 1 184 ? -11.722 5.523 17.266 1.00 95.69 184 ASP A N 1
ATOM 1531 C CA . ASP A 1 184 ? -11.946 6.288 18.496 1.00 95.69 184 ASP A CA 1
ATOM 1532 C C . ASP A 1 184 ? -12.333 7.744 18.201 1.00 95.69 184 ASP A C 1
ATOM 1534 O O . ASP A 1 184 ? -13.346 8.238 18.698 1.00 95.69 184 ASP A O 1
ATOM 1538 N N . GLN A 1 185 ? -11.608 8.403 17.291 1.00 94.69 185 GLN A N 1
ATOM 1539 C CA . GLN A 1 185 ? -11.912 9.766 16.837 1.00 94.69 185 GLN A CA 1
ATOM 1540 C C . GLN A 1 185 ? -13.311 9.885 16.217 1.00 94.69 185 GLN A C 1
ATOM 1542 O O . GLN A 1 185 ? -13.949 10.935 16.311 1.00 94.69 185 GLN A O 1
ATOM 1547 N N . LEU A 1 186 ? -13.798 8.817 15.583 1.00 94.56 186 LEU A N 1
ATOM 1548 C CA . LEU A 1 186 ? -15.142 8.741 15.010 1.00 94.56 186 LEU A CA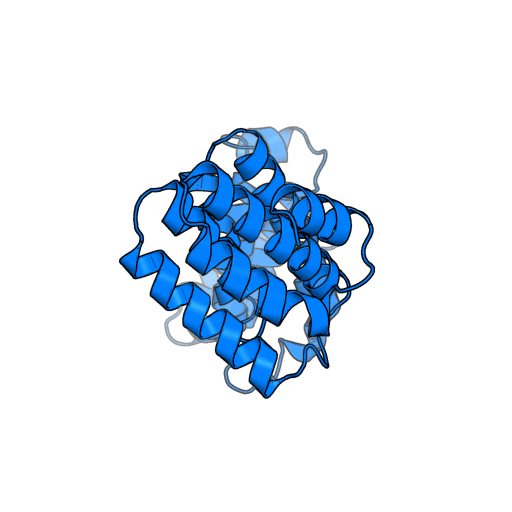 1
ATOM 1549 C C . LEU A 1 186 ? -16.213 8.290 16.021 1.00 94.56 186 LEU A C 1
ATOM 1551 O O . LEU A 1 186 ? -17.392 8.237 15.667 1.00 94.56 186 LEU A O 1
ATOM 1555 N N . GLY A 1 187 ? -15.833 7.983 17.265 1.00 94.62 187 GLY A N 1
ATOM 1556 C CA . GLY A 1 187 ? -16.729 7.517 18.325 1.00 94.62 187 GLY A CA 1
ATOM 1557 C C . GLY A 1 187 ? -17.158 6.049 18.204 1.00 94.62 187 GLY A C 1
ATOM 1558 O O . GLY A 1 187 ? -18.046 5.611 18.936 1.00 94.62 187 GLY A O 1
ATOM 1559 N N . ASP A 1 188 ? -16.543 5.265 17.314 1.00 95.25 188 ASP A N 1
ATOM 1560 C CA . ASP A 1 188 ? -16.840 3.842 17.103 1.00 95.25 188 ASP A CA 1
ATOM 1561 C C . ASP A 1 188 ? -15.998 2.957 18.037 1.00 95.25 188 ASP A C 1
ATOM 1563 O O . ASP A 1 188 ? -15.176 2.128 17.632 1.00 95.25 188 ASP A O 1
ATOM 1567 N N . ARG A 1 189 ? -16.204 3.164 19.340 1.00 93.50 189 ARG A N 1
ATOM 1568 C CA . ARG A 1 189 ? -15.404 2.531 20.396 1.00 93.50 189 ARG A CA 1
ATOM 1569 C C . ARG A 1 189 ? -15.532 1.010 20.420 1.00 93.50 189 ARG A C 1
ATOM 1571 O O . ARG A 1 189 ? -14.564 0.326 20.732 1.00 93.50 189 ARG A O 1
ATOM 1578 N N . ALA A 1 190 ? -16.703 0.476 20.076 1.00 94.88 190 ALA A N 1
ATOM 1579 C CA . ALA A 1 190 ? -16.925 -0.968 20.029 1.00 94.88 190 ALA A CA 1
ATOM 1580 C C . ALA A 1 190 ? -16.061 -1.629 18.943 1.00 94.88 190 ALA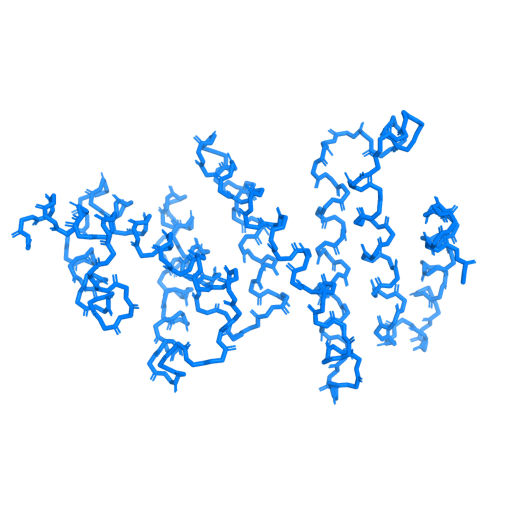 A C 1
ATOM 1582 O O . ALA A 1 190 ? -15.403 -2.640 19.195 1.00 94.88 190 ALA A O 1
ATOM 1583 N N . THR A 1 191 ? -16.002 -1.031 17.748 1.00 95.94 191 THR A N 1
ATOM 1584 C CA . THR A 1 191 ? -15.138 -1.545 16.681 1.00 95.94 191 THR A CA 1
ATOM 1585 C C . THR A 1 191 ? -13.665 -1.350 17.040 1.00 95.94 191 THR A C 1
ATOM 1587 O O . THR A 1 191 ? -12.878 -2.275 16.834 1.00 95.94 191 THR A O 1
ATOM 1590 N N . ALA A 1 192 ? -13.291 -0.214 17.643 1.00 97.38 192 ALA A N 1
ATOM 1591 C CA . ALA A 1 192 ? -11.926 0.030 18.121 1.00 97.38 192 ALA A CA 1
ATOM 1592 C C . ALA A 1 192 ? -11.467 -1.052 19.118 1.00 97.38 192 ALA A C 1
ATOM 1594 O O . ALA A 1 192 ? -10.412 -1.653 18.939 1.00 97.38 192 ALA A O 1
ATOM 1595 N N . GLN A 1 193 ? -12.307 -1.387 20.102 1.00 96.25 193 GLN A N 1
ATOM 1596 C CA . GLN A 1 193 ? -12.060 -2.467 21.064 1.00 96.25 193 GLN A CA 1
ATOM 1597 C C . GLN A 1 193 ? -11.884 -3.833 20.393 1.00 96.25 193 GLN A C 1
ATOM 1599 O O . GLN A 1 193 ? -11.026 -4.609 20.805 1.00 96.25 193 GLN A O 1
ATOM 1604 N N . SER A 1 194 ? -12.650 -4.127 19.336 1.00 95.94 194 SER A N 1
ATOM 1605 C CA . SER A 1 194 ? -12.478 -5.380 18.587 1.00 95.94 194 SER A CA 1
ATOM 1606 C C . SER A 1 194 ? -11.117 -5.471 17.888 1.00 95.94 194 SER A C 1
ATOM 1608 O O . SER A 1 194 ? -10.560 -6.560 17.771 1.00 95.94 194 SER A O 1
ATOM 1610 N N . TRP A 1 195 ? -10.567 -4.336 17.448 1.00 97.62 195 TRP A N 1
ATOM 1611 C CA . TRP A 1 195 ? -9.232 -4.274 16.859 1.00 97.62 195 TRP A CA 1
ATOM 1612 C C . TRP A 1 195 ? -8.126 -4.340 17.904 1.00 97.62 195 TRP A C 1
ATOM 1614 O O . TRP A 1 195 ? -7.106 -4.952 17.618 1.00 97.62 195 TRP A O 1
ATOM 1624 N N . VAL A 1 196 ? -8.342 -3.797 19.107 1.00 97.25 196 VAL A N 1
ATOM 1625 C CA . VAL A 1 196 ? -7.430 -4.007 20.243 1.00 97.25 196 VAL A CA 1
ATOM 1626 C C . VAL A 1 196 ? -7.364 -5.492 20.612 1.00 97.25 196 VAL A C 1
ATOM 1628 O O . VAL A 1 196 ? -6.289 -6.061 20.738 1.00 97.25 196 VAL A O 1
ATOM 1631 N N . ALA A 1 197 ? -8.512 -6.161 20.729 1.00 95.50 197 ALA A N 1
ATOM 1632 C CA . ALA A 1 197 ? -8.527 -7.585 21.064 1.00 95.50 197 ALA A CA 1
ATOM 1633 C C . ALA A 1 197 ? -7.761 -8.436 20.036 1.00 95.50 197 ALA A C 1
ATOM 1635 O O . ALA A 1 197 ? -7.088 -9.385 20.413 1.00 95.50 197 ALA A O 1
ATOM 1636 N N . LEU A 1 198 ? -7.843 -8.080 18.749 1.00 96.19 198 LEU A N 1
ATOM 1637 C CA . LEU A 1 198 ? -7.063 -8.740 17.704 1.00 96.19 198 LEU A CA 1
ATOM 1638 C C . LEU A 1 198 ? -5.579 -8.351 17.758 1.00 96.19 198 LEU A C 1
ATOM 1640 O O . LEU A 1 198 ? -4.720 -9.208 17.602 1.00 96.19 198 LEU A O 1
ATOM 1644 N N . GLY A 1 199 ? -5.273 -7.066 17.945 1.00 96.00 199 GLY A N 1
ATOM 1645 C CA . GLY A 1 199 ? -3.908 -6.542 17.927 1.00 96.00 199 GLY A CA 1
ATOM 1646 C C . GLY A 1 199 ? -3.041 -7.065 19.068 1.00 96.00 199 GLY A C 1
ATOM 1647 O O . GLY A 1 199 ? -1.838 -7.211 18.875 1.00 96.00 199 GLY A O 1
ATOM 1648 N N . ASP A 1 200 ? -3.634 -7.426 20.208 1.00 95.69 200 ASP A N 1
ATOM 1649 C CA . ASP A 1 200 ? -2.916 -8.013 21.347 1.00 95.69 200 ASP A CA 1
ATOM 1650 C C . ASP A 1 200 ? -2.141 -9.290 20.959 1.00 95.69 200 ASP A C 1
ATOM 1652 O O . ASP A 1 200 ? -1.056 -9.526 21.491 1.00 95.69 200 ASP A O 1
ATOM 1656 N N . ASP A 1 201 ? -2.640 -10.062 19.987 1.00 94.38 201 ASP A N 1
ATOM 1657 C CA . ASP A 1 201 ? -1.996 -11.292 19.505 1.00 94.38 201 ASP A CA 1
ATOM 1658 C C . ASP A 1 201 ? -0.828 -11.036 18.531 1.00 94.38 201 ASP A C 1
ATOM 1660 O O . ASP A 1 201 ? 0.001 -11.923 18.319 1.00 94.38 201 ASP A O 1
ATOM 1664 N N . PHE A 1 202 ? -0.753 -9.846 17.921 1.00 94.44 202 PHE A N 1
ATOM 1665 C CA . PHE A 1 202 ? 0.182 -9.556 16.822 1.00 94.44 202 PHE A CA 1
ATOM 1666 C C . PHE A 1 202 ? 1.191 -8.455 17.135 1.00 94.44 202 PHE A C 1
ATOM 1668 O O . PHE A 1 202 ? 2.352 -8.556 16.747 1.00 94.44 202 PHE A O 1
ATOM 1675 N N . VAL A 1 203 ? 0.747 -7.393 17.802 1.00 95.38 203 VAL A N 1
ATOM 1676 C CA . VAL A 1 203 ? 1.523 -6.171 18.063 1.00 95.38 203 VAL A CA 1
ATOM 1677 C C . VAL A 1 203 ? 1.494 -5.775 19.545 1.00 95.38 203 VAL A C 1
ATOM 1679 O O . VAL A 1 203 ? 1.928 -4.685 19.912 1.00 95.38 203 VAL A O 1
ATOM 1682 N N . GLY A 1 204 ? 1.000 -6.664 20.415 1.00 92.62 204 GLY A N 1
ATOM 1683 C CA . GLY A 1 204 ? 0.993 -6.469 21.862 1.00 92.62 204 GLY A CA 1
ATOM 1684 C C . GLY A 1 204 ? 2.395 -6.201 22.420 1.00 92.62 204 GLY A C 1
ATOM 1685 O O . GLY A 1 204 ? 3.380 -6.821 22.015 1.00 92.62 204 GLY A O 1
ATOM 1686 N N . GLY A 1 205 ? 2.490 -5.262 23.362 1.00 91.62 205 GLY A N 1
ATOM 1687 C CA . GLY A 1 205 ? 3.764 -4.814 23.928 1.00 91.62 205 GLY A CA 1
ATOM 1688 C C . GLY A 1 205 ? 4.509 -3.760 23.101 1.00 91.62 205 GLY A C 1
ATOM 1689 O O . GLY A 1 205 ? 5.464 -3.175 23.624 1.00 91.62 205 GLY A O 1
ATOM 1690 N N . ASP A 1 206 ? 4.078 -3.458 21.869 1.00 95.69 206 ASP A N 1
ATOM 1691 C CA . ASP A 1 206 ? 4.581 -2.291 21.143 1.00 95.69 206 ASP A CA 1
ATOM 1692 C C . ASP A 1 206 ? 4.197 -0.992 21.867 1.00 95.69 206 ASP A C 1
ATOM 1694 O O . ASP A 1 206 ? 3.069 -0.797 22.319 1.00 95.69 206 ASP A O 1
ATOM 1698 N N . ARG A 1 207 ? 5.150 -0.064 21.981 1.00 95.75 207 ARG A N 1
ATOM 1699 C CA . ARG A 1 207 ? 4.989 1.131 22.818 1.00 95.75 207 ARG A CA 1
ATOM 1700 C C . ARG A 1 207 ? 3.833 2.019 22.355 1.00 95.75 207 ARG A C 1
ATOM 1702 O O . ARG A 1 207 ? 3.144 2.593 23.203 1.00 95.75 207 ARG A O 1
ATOM 1709 N N . GLU A 1 208 ? 3.675 2.193 21.047 1.00 94.88 208 GLU A N 1
ATOM 1710 C CA . GLU A 1 208 ? 2.654 3.075 20.476 1.00 94.88 208 GLU A CA 1
ATOM 1711 C C . GLU A 1 208 ? 1.286 2.406 20.514 1.00 94.88 208 GLU A C 1
ATOM 1713 O O . GLU A 1 208 ? 0.314 3.022 20.956 1.00 94.88 208 GLU A O 1
ATOM 1718 N N . TYR A 1 209 ? 1.233 1.117 20.184 1.00 96.94 209 TYR A N 1
ATOM 1719 C CA . TYR A 1 209 ? 0.029 0.310 20.332 1.00 96.94 209 TYR A CA 1
ATOM 1720 C C . TYR A 1 209 ? -0.507 0.322 21.777 1.00 96.94 209 TYR A C 1
ATOM 1722 O O . TYR A 1 209 ? -1.675 0.644 22.009 1.00 96.94 209 TYR A O 1
ATOM 1730 N N . GLU A 1 210 ? 0.356 0.103 22.775 1.00 97.06 210 GLU A N 1
ATOM 1731 C CA . GLU A 1 210 ? -0.017 0.164 24.196 1.00 97.06 210 GLU A CA 1
ATOM 1732 C C . GLU A 1 210 ? -0.424 1.581 24.645 1.00 97.06 210 GLU A C 1
ATOM 1734 O O . GLU A 1 210 ? -1.191 1.763 25.595 1.00 97.06 210 GLU A O 1
ATOM 1739 N N . ALA A 1 211 ? 0.087 2.635 24.000 1.00 95.75 211 ALA A N 1
ATOM 1740 C CA . ALA A 1 211 ? -0.361 4.001 24.267 1.00 95.75 211 ALA A CA 1
ATOM 1741 C C . ALA A 1 211 ? -1.805 4.228 23.791 1.00 95.75 211 ALA A C 1
ATOM 1743 O O . ALA A 1 211 ? -2.612 4.756 24.560 1.00 95.75 211 ALA A O 1
ATOM 1744 N N . VAL A 1 212 ? -2.145 3.773 22.583 1.00 94.94 212 VAL A N 1
ATOM 1745 C CA . VAL A 1 212 ? -3.510 3.862 22.036 1.00 94.94 212 VAL A CA 1
ATOM 1746 C C . VAL A 1 212 ? -4.483 2.971 22.811 1.00 94.94 212 VAL A C 1
ATOM 1748 O O . VAL A 1 212 ? -5.599 3.381 23.123 1.00 94.94 212 VAL A O 1
ATOM 1751 N N . LYS A 1 213 ? -4.068 1.768 23.212 1.00 94.44 213 LYS A N 1
ATOM 1752 C CA . LYS A 1 213 ? -4.887 0.893 24.063 1.00 94.44 213 LYS A CA 1
ATOM 1753 C C . LYS A 1 213 ? -5.279 1.578 25.379 1.00 94.44 213 LYS A C 1
ATOM 1755 O O . LYS A 1 213 ? -6.455 1.601 25.744 1.00 94.44 213 LYS A O 1
ATOM 1760 N N . ARG A 1 214 ? -4.319 2.235 26.038 1.00 94.00 214 ARG A N 1
ATOM 1761 C CA . ARG A 1 214 ? -4.567 2.982 27.282 1.00 94.00 214 ARG A CA 1
ATOM 1762 C C . ARG A 1 214 ? -5.464 4.200 27.088 1.00 94.00 214 ARG A C 1
ATOM 1764 O O . ARG A 1 214 ? -6.246 4.503 27.989 1.00 94.00 214 ARG A O 1
ATOM 1771 N N . SER A 1 215 ? -5.391 4.901 25.951 1.00 90.12 215 SER A N 1
ATOM 1772 C CA . SER A 1 215 ? -6.294 6.037 25.689 1.00 90.12 215 SER A CA 1
ATOM 1773 C C . SER A 1 215 ? -7.758 5.592 25.589 1.00 90.12 215 SER A C 1
ATOM 1775 O O . SER A 1 215 ? -8.655 6.333 25.992 1.00 90.12 215 SER A O 1
ATOM 1777 N N . LEU A 1 216 ? -7.997 4.341 25.181 1.00 89.25 216 LEU A N 1
ATOM 1778 C CA . LEU A 1 216 ? -9.307 3.688 25.208 1.00 89.25 216 LEU A CA 1
ATOM 1779 C C . LEU A 1 216 ? -9.727 3.160 26.590 1.00 89.25 216 LEU A C 1
ATOM 1781 O O . LEU A 1 216 ? -10.829 2.615 26.717 1.00 89.25 216 LEU A O 1
ATOM 1785 N N . GLY A 1 217 ? -8.904 3.326 27.627 1.00 86.12 217 GLY A N 1
ATOM 1786 C CA . GLY A 1 217 ? -9.166 2.835 28.983 1.00 86.12 217 GLY A CA 1
ATOM 1787 C C . GLY A 1 217 ? -9.100 1.311 29.118 1.00 86.12 217 GLY A C 1
ATOM 1788 O O . GLY A 1 217 ? -9.850 0.757 29.924 1.00 86.12 217 GLY A O 1
ATOM 1789 N N . LEU A 1 218 ? -8.265 0.659 28.304 1.00 79.25 218 LEU A N 1
ATOM 1790 C CA . LEU A 1 218 ? -7.999 -0.783 28.307 1.00 79.25 218 LEU A CA 1
ATOM 1791 C C . LEU A 1 218 ? -6.582 -1.089 28.804 1.00 79.25 218 LEU A C 1
ATOM 1793 O O . LEU A 1 218 ? -5.719 -0.182 28.738 1.00 79.25 218 LEU A O 1
#